Protein AF-A0A409YX31-F1 (afdb_monomer_lite)

Secondary structure (DSSP, 8-state):
-PPPPTT-TTHHHHHHHHHHHHHHTT-HHHHTT-S-PPPPPEEETTEEE-TT-TT--SPPPHHHHHHHHHHHHHHHHHHHHHHHHHHHHS-HHHHHHHTTSSSHHHHHHHHHHHHHHHHHHHHHHHHHHHH----SS-HHHHHHHHHHHHHHHHHTT-PPPHHHHHHHHHHHTTTSHHHHHHHHHHH-GGGSSS-----HHHHHHHTT-

pLDDT: mean 83.58, std 14.51, range [35.12, 96.0]

Structure (mmCIF, N/CA/C/O backbone):
data_AF-A0A409YX31-F1
#
_entry.id   AF-A0A409YX31-F1
#
loop_
_atom_site.group_PDB
_atom_site.id
_atom_site.type_symbol
_atom_site.label_atom_id
_atom_site.label_alt_id
_atom_site.label_comp_id
_atom_site.label_asym_id
_atom_site.label_entity_id
_atom_site.label_seq_id
_atom_site.pdbx_PDB_ins_code
_atom_site.Cartn_x
_atom_site.Cartn_y
_atom_site.Cartn_z
_atom_site.occupancy
_atom_site.B_iso_or_equiv
_atom_site.auth_seq_id
_atom_site.auth_comp_id
_atom_site.auth_asym_id
_atom_site.auth_atom_id
_atom_site.pdbx_PDB_model_num
ATOM 1 N N . MET A 1 1 ? -3.952 -15.687 -1.628 1.00 68.88 1 MET A N 1
ATOM 2 C CA . MET A 1 1 ? -3.276 -14.371 -1.669 1.00 68.88 1 MET A CA 1
ATOM 3 C C . MET A 1 1 ? -4.264 -13.354 -1.128 1.00 68.88 1 MET A C 1
ATOM 5 O O . MET A 1 1 ? -5.419 -13.449 -1.518 1.00 68.88 1 MET A O 1
ATOM 9 N N . ILE A 1 2 ? -3.872 -12.483 -0.193 1.00 83.12 2 ILE A N 1
ATOM 10 C CA . ILE A 1 2 ? -4.809 -11.514 0.398 1.00 83.12 2 ILE A CA 1
ATOM 11 C C . ILE A 1 2 ? -5.107 -10.406 -0.616 1.00 83.12 2 ILE A C 1
ATOM 13 O O . ILE A 1 2 ? -4.195 -9.877 -1.250 1.00 83.12 2 ILE A O 1
ATOM 17 N N . THR A 1 3 ? -6.386 -10.080 -0.766 1.00 92.31 3 THR A N 1
ATOM 18 C CA . THR A 1 3 ? -6.887 -8.954 -1.558 1.00 92.31 3 THR A CA 1
ATOM 19 C C . THR A 1 3 ? -7.102 -7.744 -0.658 1.00 92.31 3 THR A C 1
ATOM 21 O O . THR A 1 3 ? -7.407 -7.897 0.525 1.00 92.31 3 THR A O 1
ATOM 24 N N . LEU A 1 4 ? -6.941 -6.538 -1.197 1.00 91.25 4 LEU A N 1
ATOM 25 C CA . LEU A 1 4 ? -7.261 -5.311 -0.470 1.00 91.25 4 LEU A CA 1
ATOM 26 C C . LEU A 1 4 ? -8.787 -5.172 -0.345 1.00 91.25 4 LEU A C 1
ATOM 28 O O . LEU A 1 4 ? -9.498 -5.351 -1.331 1.00 91.25 4 LEU A O 1
ATOM 32 N N . ASN A 1 5 ? -9.281 -4.848 0.847 1.00 85.81 5 ASN A N 1
ATOM 33 C CA . ASN A 1 5 ? -10.691 -4.515 1.048 1.00 85.81 5 ASN A CA 1
ATOM 34 C C . ASN A 1 5 ? -11.002 -3.145 0.419 1.00 85.81 5 ASN A C 1
ATOM 36 O O . ASN A 1 5 ? -10.133 -2.274 0.386 1.00 85.81 5 ASN A O 1
ATOM 40 N N . GLU A 1 6 ? -12.228 -2.922 -0.061 1.00 84.31 6 GLU A N 1
ATOM 41 C CA . GLU A 1 6 ? -12.603 -1.657 -0.726 1.00 84.31 6 GLU A CA 1
ATOM 42 C C . GLU A 1 6 ? -12.417 -0.420 0.168 1.00 84.31 6 GLU A C 1
ATOM 44 O O . GLU A 1 6 ? -12.030 0.645 -0.309 1.00 84.31 6 GLU A O 1
ATOM 49 N N . ASP A 1 7 ? -12.615 -0.587 1.475 1.00 77.88 7 ASP A N 1
ATOM 50 C CA . ASP A 1 7 ? -12.439 0.426 2.521 1.00 77.88 7 ASP A CA 1
ATOM 51 C C . ASP A 1 7 ? -10.981 0.563 3.022 1.00 77.88 7 ASP A C 1
ATOM 53 O O . ASP A 1 7 ? -10.671 1.387 3.893 1.00 77.88 7 ASP A O 1
ATOM 57 N N . GLY A 1 8 ? -10.074 -0.280 2.519 1.00 80.81 8 GLY A N 1
ATOM 58 C CA . GLY A 1 8 ? -8.680 -0.360 2.943 1.00 80.81 8 GLY A CA 1
ATOM 59 C C . GLY A 1 8 ? -8.467 -0.777 4.402 1.00 80.81 8 GLY A C 1
ATOM 60 O O . GLY A 1 8 ? -7.397 -0.522 4.955 1.00 80.81 8 GLY A O 1
ATOM 61 N N . SER A 1 9 ? -9.448 -1.401 5.062 1.00 76.06 9 SER A N 1
ATOM 62 C CA . SER A 1 9 ? -9.354 -1.847 6.467 1.00 76.06 9 SER A CA 1
ATOM 63 C C . SER A 1 9 ? -8.194 -2.797 6.742 1.00 76.06 9 SER A C 1
ATOM 65 O O . SER A 1 9 ? -7.570 -2.716 7.801 1.00 76.06 9 SER A O 1
ATOM 67 N N . ASN A 1 10 ? -7.842 -3.637 5.773 1.00 81.75 10 ASN A N 1
ATOM 68 C CA . ASN A 1 10 ? -6.728 -4.573 5.869 1.00 81.75 10 ASN A CA 1
ATOM 69 C C . ASN A 1 10 ? -5.410 -4.039 5.274 1.00 81.75 10 ASN A C 1
ATOM 71 O O . ASN A 1 10 ? -4.479 -4.824 5.073 1.00 81.75 10 ASN A O 1
ATOM 75 N N . TRP A 1 11 ? -5.302 -2.727 5.014 1.00 87.88 11 TRP A N 1
ATOM 76 C CA . TRP A 1 11 ? -4.141 -2.116 4.356 1.00 87.88 11 TRP A CA 1
ATOM 77 C C . TRP A 1 11 ? -2.774 -2.528 4.933 1.00 87.88 11 TRP A C 1
ATOM 79 O O . TRP A 1 11 ? -1.926 -2.916 4.136 1.00 87.88 11 TRP A O 1
ATOM 89 N N . PRO A 1 12 ? -2.511 -2.536 6.257 1.00 83.00 12 PRO A N 1
ATOM 90 C CA . PRO A 1 12 ? -1.184 -2.887 6.785 1.00 83.00 12 PRO A CA 1
ATOM 91 C C . PRO A 1 12 ? -0.773 -4.318 6.465 1.00 83.00 12 PRO A C 1
ATOM 93 O O . PRO A 1 12 ? 0.351 -4.575 6.034 1.00 83.00 12 PRO A O 1
ATOM 96 N N . VAL A 1 13 ? -1.708 -5.252 6.657 1.00 83.06 13 VAL A N 1
ATOM 97 C CA . VAL A 1 13 ? -1.480 -6.678 6.417 1.00 83.06 13 VAL A CA 1
ATOM 98 C C . VAL A 1 13 ? -1.287 -6.912 4.924 1.00 83.06 13 VAL A C 1
ATOM 100 O O . VAL A 1 13 ? -0.321 -7.560 4.516 1.00 83.06 13 VAL A O 1
ATOM 103 N N . TYR A 1 14 ? -2.159 -6.320 4.106 1.00 90.12 14 TYR A N 1
ATOM 104 C CA . TYR A 1 14 ? -2.044 -6.353 2.655 1.00 90.12 14 TYR A CA 1
ATOM 105 C C . TYR A 1 14 ? -0.701 -5.780 2.183 1.00 90.12 14 TYR A C 1
ATOM 107 O O . TYR A 1 14 ? 0.011 -6.426 1.416 1.00 90.12 14 TYR A O 1
ATOM 115 N N . ARG A 1 15 ? -0.308 -4.601 2.678 1.00 89.94 15 ARG A N 1
ATOM 116 C CA . ARG A 1 15 ? 0.912 -3.887 2.284 1.00 89.94 15 ARG A CA 1
ATOM 117 C C . ARG A 1 15 ? 2.173 -4.677 2.613 1.00 89.94 15 ARG A C 1
ATOM 119 O O . ARG A 1 15 ? 3.057 -4.770 1.759 1.00 89.94 15 ARG A O 1
ATOM 126 N N . ALA A 1 16 ? 2.240 -5.268 3.806 1.00 87.00 16 ALA A N 1
ATOM 127 C CA . ALA A 1 16 ? 3.359 -6.104 4.232 1.00 87.00 16 ALA A CA 1
ATOM 128 C C . ALA A 1 16 ? 3.481 -7.377 3.376 1.00 87.00 16 ALA A C 1
ATOM 130 O O . ALA A 1 16 ? 4.571 -7.715 2.908 1.00 87.00 16 ALA A O 1
ATOM 131 N N . GLN A 1 17 ? 2.361 -8.056 3.103 1.00 89.94 17 GLN A N 1
ATOM 132 C CA . GLN A 1 17 ? 2.363 -9.247 2.250 1.00 89.94 17 GLN A CA 1
ATOM 133 C C . GLN A 1 17 ? 2.710 -8.923 0.797 1.00 89.94 17 GLN A C 1
ATOM 135 O O . GLN A 1 17 ? 3.518 -9.622 0.186 1.00 89.94 17 GLN A O 1
ATOM 140 N N . LEU A 1 18 ? 2.132 -7.855 0.248 1.00 92.06 18 LEU A N 1
ATOM 141 C CA . LEU A 1 18 ? 2.425 -7.381 -1.097 1.00 92.06 18 LEU A CA 1
ATOM 142 C C . LEU A 1 18 ? 3.913 -7.058 -1.249 1.00 92.06 18 LEU A C 1
ATOM 144 O O . LEU A 1 18 ? 4.526 -7.469 -2.233 1.00 92.06 18 LEU A O 1
ATOM 148 N N . GLN A 1 19 ? 4.500 -6.367 -0.266 1.00 91.12 19 GLN A N 1
ATOM 149 C CA . GLN A 1 19 ? 5.932 -6.101 -0.248 1.00 91.12 19 GLN A CA 1
ATOM 150 C C . GLN A 1 19 ? 6.711 -7.415 -0.297 1.00 91.12 19 GLN A C 1
ATOM 152 O O . GLN A 1 19 ? 7.402 -7.640 -1.285 1.00 91.12 19 GLN A O 1
ATOM 157 N N . SER A 1 20 ? 6.522 -8.316 0.671 1.00 90.88 20 SER A N 1
ATOM 158 C CA . SER A 1 20 ? 7.217 -9.612 0.718 1.00 90.88 20 SER A CA 1
ATOM 159 C C . SER A 1 20 ? 7.140 -10.380 -0.613 1.00 90.88 20 SER A C 1
ATOM 161 O O . SER A 1 20 ? 8.146 -10.869 -1.127 1.00 90.88 20 SER A O 1
ATOM 163 N N . GLN A 1 21 ? 5.964 -10.408 -1.244 1.00 92.31 21 GLN A N 1
ATOM 164 C CA . GLN A 1 21 ? 5.754 -11.054 -2.540 1.00 92.31 21 GLN A CA 1
ATOM 165 C C . GLN A 1 21 ? 6.559 -10.406 -3.677 1.00 92.31 21 GLN A C 1
ATOM 167 O O . GLN A 1 21 ? 7.085 -11.105 -4.550 1.00 92.31 21 GLN A O 1
ATOM 172 N N . LEU A 1 22 ? 6.655 -9.080 -3.700 1.00 92.31 22 LEU A N 1
ATOM 173 C CA . LEU A 1 22 ? 7.445 -8.352 -4.692 1.00 92.31 22 LEU A CA 1
ATOM 174 C C . LEU A 1 22 ? 8.954 -8.513 -4.425 1.00 92.31 22 LEU A C 1
ATOM 176 O O . LEU A 1 22 ? 9.725 -8.649 -5.378 1.00 92.31 22 LEU A O 1
ATOM 180 N N . GLU A 1 23 ? 9.374 -8.588 -3.159 1.00 91.62 23 GLU A N 1
ATOM 181 C CA . GLU A 1 23 ? 10.774 -8.822 -2.775 1.00 91.62 23 GLU A CA 1
ATOM 182 C C . GLU A 1 23 ? 11.261 -10.215 -3.205 1.00 91.62 23 GLU A C 1
ATOM 184 O O . GLU A 1 23 ? 12.307 -10.322 -3.847 1.00 91.62 23 GLU A O 1
ATOM 189 N N . VAL A 1 24 ? 10.467 -11.269 -2.970 1.00 92.56 24 VAL A N 1
ATOM 190 C CA . VAL A 1 24 ? 10.770 -12.649 -3.415 1.00 92.56 24 VAL A CA 1
ATOM 191 C C . VAL A 1 24 ? 10.888 -12.750 -4.941 1.00 92.56 24 VAL A C 1
ATOM 193 O O . VAL A 1 24 ? 11.635 -13.573 -5.464 1.00 92.56 24 VAL A O 1
ATOM 196 N N . ARG A 1 25 ? 10.204 -11.871 -5.684 1.00 92.56 25 ARG A N 1
ATOM 197 C CA . ARG A 1 25 ? 10.311 -11.767 -7.151 1.00 92.56 25 ARG A CA 1
ATOM 198 C C . ARG A 1 25 ? 11.510 -10.932 -7.623 1.00 92.56 25 ARG A C 1
ATOM 200 O O . ARG A 1 25 ? 11.643 -10.691 -8.822 1.00 92.56 25 ARG A O 1
ATOM 207 N N . GLY A 1 26 ? 12.367 -10.471 -6.709 1.00 92.06 26 GLY A N 1
ATOM 208 C CA . GLY A 1 26 ? 13.549 -9.664 -7.013 1.00 92.06 26 GLY A CA 1
ATOM 209 C C . GLY A 1 26 ? 13.238 -8.211 -7.385 1.00 92.06 26 GLY A C 1
ATOM 210 O O . GLY A 1 26 ? 14.073 -7.538 -7.989 1.00 92.06 26 GLY A O 1
ATOM 211 N N . LEU A 1 27 ? 12.051 -7.695 -7.041 1.00 93.88 27 LEU A N 1
ATOM 212 C CA . LEU A 1 27 ? 11.585 -6.369 -7.471 1.00 93.88 27 LEU A CA 1
ATOM 213 C C . LEU A 1 27 ? 11.974 -5.229 -6.512 1.00 93.88 27 LEU A C 1
ATOM 215 O O . LEU A 1 27 ? 11.517 -4.102 -6.683 1.00 93.88 27 LEU A O 1
ATOM 219 N N . ASN A 1 28 ? 12.871 -5.475 -5.552 1.00 89.25 28 ASN A N 1
ATOM 220 C CA . ASN A 1 28 ? 13.303 -4.514 -4.521 1.00 89.25 28 ASN A CA 1
ATOM 221 C C . ASN A 1 28 ? 13.663 -3.121 -5.055 1.00 89.25 28 ASN A C 1
ATOM 223 O O . ASN A 1 28 ? 13.285 -2.108 -4.469 1.00 89.25 28 ASN A O 1
ATOM 227 N N . ARG A 1 29 ? 14.383 -3.049 -6.180 1.00 89.38 29 ARG A N 1
ATOM 228 C CA . ARG A 1 29 ? 14.779 -1.763 -6.779 1.00 89.38 29 ARG A CA 1
ATOM 229 C C . ARG A 1 29 ? 13.594 -1.010 -7.388 1.00 89.38 29 ARG A C 1
ATOM 231 O O . ARG A 1 29 ? 13.551 0.211 -7.310 1.00 89.38 29 ARG A O 1
ATOM 238 N N . HIS A 1 30 ? 12.618 -1.728 -7.935 1.00 91.94 30 HIS A N 1
ATOM 239 C CA . HIS A 1 30 ? 11.382 -1.140 -8.454 1.00 91.94 30 HIS A CA 1
ATOM 240 C C . HIS A 1 30 ? 10.480 -0.660 -7.307 1.00 91.94 30 HIS A C 1
ATOM 242 O O . HIS A 1 30 ? 9.949 0.442 -7.369 1.00 91.94 30 HIS A O 1
ATOM 248 N N . LEU A 1 31 ? 10.401 -1.419 -6.205 1.00 88.06 31 LEU A N 1
ATOM 249 C CA . LEU A 1 31 ? 9.660 -1.036 -4.990 1.00 88.06 31 LEU A CA 1
ATOM 250 C C . LEU A 1 31 ? 10.159 0.258 -4.347 1.00 88.06 31 LEU A C 1
ATOM 252 O O . LEU A 1 31 ? 9.371 1.033 -3.803 1.00 88.06 31 LEU A O 1
ATOM 256 N N . ARG A 1 32 ? 11.479 0.454 -4.360 1.00 86.06 32 ARG A N 1
ATOM 257 C CA . ARG A 1 32 ? 12.150 1.611 -3.756 1.00 86.06 32 ARG A CA 1
ATOM 258 C C . ARG A 1 32 ? 12.319 2.780 -4.727 1.00 86.06 32 ARG A C 1
ATOM 260 O O . ARG A 1 32 ? 12.856 3.801 -4.325 1.00 86.06 32 ARG A O 1
ATOM 267 N N . GLY A 1 33 ? 11.929 2.623 -5.995 1.00 84.62 33 GLY A N 1
ATOM 268 C CA . GLY A 1 33 ? 12.194 3.623 -7.036 1.00 84.62 33 GLY A CA 1
ATOM 269 C C . GLY A 1 33 ? 13.684 3.810 -7.354 1.00 84.62 33 GLY A C 1
ATOM 270 O O . GLY A 1 33 ? 14.056 4.763 -8.025 1.00 84.62 33 GLY A O 1
ATOM 271 N N . THR A 1 34 ? 14.554 2.906 -6.896 1.00 86.06 34 THR A N 1
ATOM 272 C CA . THR A 1 34 ? 16.009 2.956 -7.131 1.00 86.06 34 THR A CA 1
ATOM 273 C C . THR A 1 34 ? 16.434 2.187 -8.383 1.00 86.06 34 THR A C 1
ATOM 275 O O . THR A 1 34 ? 17.622 2.079 -8.695 1.00 86.06 34 THR A O 1
ATOM 278 N N . GLY A 1 35 ? 15.476 1.609 -9.111 1.00 81.38 35 GLY A N 1
ATOM 279 C CA . GLY A 1 35 ? 15.712 0.988 -10.406 1.00 81.38 35 GLY A CA 1
ATOM 280 C C . GLY A 1 35 ? 16.106 2.039 -11.439 1.00 81.38 35 GLY A C 1
ATOM 281 O O . GLY A 1 35 ? 15.301 2.894 -11.789 1.00 81.38 35 GLY A O 1
ATOM 282 N N . ILE A 1 36 ? 17.332 1.948 -11.957 1.00 83.88 36 ILE A N 1
ATOM 283 C CA . ILE A 1 36 ? 17.800 2.817 -13.041 1.00 83.88 36 ILE A CA 1
ATOM 284 C C . ILE A 1 36 ? 16.976 2.512 -14.292 1.00 83.88 36 ILE A C 1
ATOM 286 O O . ILE A 1 36 ? 17.117 1.425 -14.863 1.00 83.88 36 ILE A O 1
ATOM 290 N N . VAL A 1 37 ? 16.149 3.472 -14.711 1.00 87.56 37 VAL A N 1
ATOM 291 C CA . VAL A 1 37 ? 15.405 3.416 -15.973 1.00 87.56 37 VAL A CA 1
ATOM 292 C C . VAL A 1 37 ? 16.421 3.387 -17.118 1.00 87.56 37 VAL A C 1
ATOM 294 O O . VAL A 1 37 ? 17.204 4.330 -17.254 1.00 87.56 37 VAL A O 1
ATOM 297 N N . PRO A 1 38 ? 16.475 2.312 -17.923 1.00 88.75 38 PRO A N 1
ATOM 298 C CA . PRO A 1 38 ? 17.393 2.248 -19.050 1.00 88.75 38 PRO A CA 1
ATOM 299 C C . PRO A 1 38 ? 17.043 3.316 -20.086 1.00 88.75 38 PRO A C 1
ATOM 301 O O . PRO A 1 38 ? 15.874 3.497 -20.421 1.00 88.75 38 PRO A O 1
ATOM 304 N N . THR A 1 39 ? 18.056 4.007 -20.601 1.00 89.00 39 THR A N 1
ATOM 305 C CA . THR A 1 39 ? 17.885 4.977 -21.683 1.00 89.00 39 THR A CA 1
ATOM 306 C C . THR A 1 39 ? 17.408 4.267 -22.946 1.00 89.00 39 THR A C 1
ATOM 308 O O . THR A 1 39 ? 18.011 3.282 -23.375 1.00 89.00 39 THR A O 1
ATOM 311 N N . GLU A 1 40 ? 16.339 4.772 -23.556 1.00 91.31 40 GLU A N 1
ATOM 312 C CA . GLU A 1 40 ? 15.859 4.257 -24.838 1.00 91.31 40 GLU A CA 1
ATOM 313 C C . GLU A 1 40 ? 16.732 4.802 -25.967 1.00 91.31 40 GLU A C 1
ATOM 315 O O . GLU A 1 40 ? 16.894 6.010 -26.113 1.00 91.31 40 GLU A O 1
ATOM 320 N N . ILE A 1 41 ? 17.323 3.903 -26.747 1.00 94.62 41 ILE A N 1
ATOM 321 C CA . ILE A 1 41 ? 18.115 4.249 -27.929 1.00 94.62 41 ILE A CA 1
ATOM 322 C C . ILE A 1 41 ? 17.193 4.639 -29.091 1.00 94.62 41 ILE A C 1
ATOM 324 O O . ILE A 1 41 ? 16.087 4.116 -29.223 1.00 94.62 41 ILE A O 1
ATOM 328 N N . ILE A 1 42 ? 17.650 5.547 -29.951 1.00 94.06 42 ILE A N 1
ATOM 329 C CA . ILE A 1 42 ? 16.854 6.098 -31.057 1.00 94.06 42 ILE A CA 1
ATOM 330 C C . ILE A 1 42 ? 17.317 5.487 -32.374 1.00 94.06 42 ILE A C 1
ATOM 332 O O . ILE A 1 42 ? 18.516 5.336 -32.604 1.00 94.06 42 ILE A O 1
ATOM 336 N N . ARG A 1 43 ? 16.370 5.161 -33.259 1.00 93.94 43 ARG A N 1
ATOM 337 C CA . ARG A 1 43 ? 16.655 4.663 -34.607 1.00 93.94 43 ARG A CA 1
ATOM 338 C C . ARG A 1 43 ? 16.606 5.805 -35.624 1.00 93.94 43 ARG A C 1
ATOM 340 O O . ARG A 1 43 ? 15.590 6.483 -35.734 1.00 93.94 43 ARG A O 1
ATOM 347 N N . HIS A 1 44 ? 17.672 5.978 -36.400 1.00 94.19 44 HIS A N 1
ATOM 348 C CA . HIS A 1 44 ? 17.767 6.965 -37.478 1.00 94.19 44 HIS A CA 1
ATOM 349 C C . HIS A 1 44 ? 18.557 6.383 -38.658 1.00 94.19 44 HIS A C 1
ATOM 351 O O . HIS A 1 44 ? 19.568 5.717 -38.456 1.00 94.19 44 HIS A O 1
ATOM 357 N N . GLY A 1 45 ? 18.084 6.559 -39.897 1.00 90.62 45 GLY A N 1
ATOM 358 C CA . GLY A 1 45 ? 18.785 6.045 -41.088 1.00 90.62 45 GLY A CA 1
ATOM 359 C C . GLY A 1 45 ? 19.116 4.541 -41.041 1.00 90.62 45 GLY A C 1
ATOM 360 O O . GLY A 1 45 ? 20.145 4.113 -41.553 1.00 90.62 45 GLY A O 1
ATOM 361 N N . GLY A 1 46 ? 18.293 3.736 -40.357 1.00 92.56 46 GLY A N 1
ATOM 362 C CA . GLY A 1 46 ? 18.517 2.295 -40.177 1.00 92.56 46 GLY A CA 1
ATOM 363 C C . GLY A 1 46 ? 19.534 1.903 -39.095 1.00 92.56 46 GLY A C 1
ATOM 364 O O . GLY A 1 46 ? 19.674 0.712 -38.830 1.00 92.56 46 GLY A O 1
ATOM 365 N N . ARG A 1 47 ? 20.191 2.863 -38.434 1.00 94.50 47 ARG A N 1
ATOM 366 C CA . ARG A 1 47 ? 21.143 2.644 -37.331 1.00 94.50 47 ARG A CA 1
ATOM 367 C C . ARG A 1 47 ? 20.582 3.164 -36.007 1.00 94.50 47 ARG A C 1
ATOM 369 O O . ARG A 1 47 ? 19.588 3.887 -35.991 1.00 94.50 47 ARG A O 1
ATOM 376 N N . TYR A 1 48 ? 21.206 2.770 -34.901 1.00 95.69 48 TYR A N 1
ATOM 377 C CA . TYR A 1 48 ? 20.789 3.149 -33.550 1.00 95.69 48 TYR A CA 1
ATOM 378 C C . TYR A 1 48 ? 21.782 4.115 -32.914 1.00 95.69 48 TYR A C 1
ATOM 380 O O . TYR A 1 48 ? 22.978 4.004 -33.159 1.00 95.69 48 TYR A O 1
ATOM 388 N N . TYR A 1 49 ? 21.289 5.026 -32.079 1.00 96.00 49 TYR A N 1
ATOM 389 C CA . TYR A 1 49 ? 22.061 6.110 -31.473 1.00 96.00 49 TYR A CA 1
ATOM 390 C C . TYR A 1 49 ? 21.625 6.348 -30.028 1.00 96.00 49 TYR A C 1
ATOM 392 O O . TYR A 1 49 ? 20.494 6.035 -29.642 1.00 96.00 49 TYR A O 1
ATOM 400 N N . TYR A 1 50 ? 22.509 6.945 -29.231 1.00 92.94 50 TYR A N 1
ATOM 401 C CA . TYR A 1 50 ? 22.099 7.527 -27.957 1.00 92.94 50 TYR A CA 1
ATOM 402 C C . TYR A 1 50 ? 21.228 8.770 -28.194 1.00 92.94 50 TYR A C 1
ATOM 404 O O . TYR A 1 50 ? 21.532 9.541 -29.102 1.00 92.94 50 TYR A O 1
ATOM 412 N N . PRO A 1 51 ? 20.217 9.041 -27.347 1.00 92.12 51 PRO A N 1
ATOM 413 C CA . PRO A 1 51 ? 19.419 10.268 -27.441 1.00 92.12 51 PRO A CA 1
ATOM 414 C C . PRO A 1 51 ? 20.228 11.565 -27.369 1.00 92.12 51 PRO A C 1
ATOM 416 O O . PRO A 1 51 ? 19.805 12.589 -27.894 1.00 92.12 51 PRO A O 1
ATOM 419 N N . SER A 1 52 ? 21.389 11.528 -26.714 1.00 92.75 52 SER A N 1
ATOM 420 C CA . SER A 1 52 ? 22.304 12.664 -26.609 1.00 92.75 52 SER A CA 1
ATOM 421 C C . SER A 1 52 ? 23.055 12.972 -27.910 1.00 92.75 52 SER A C 1
ATOM 423 O O . SER A 1 52 ? 23.606 14.061 -28.039 1.00 92.75 52 SER A O 1
ATOM 425 N N . ASP A 1 53 ? 23.099 12.045 -28.873 1.00 91.69 53 ASP A N 1
ATOM 426 C CA . ASP A 1 53 ? 23.727 12.257 -30.181 1.00 91.69 53 ASP A CA 1
ATOM 427 C C . ASP A 1 53 ? 22.720 12.853 -31.174 1.00 91.69 53 ASP A C 1
ATOM 429 O O . ASP A 1 53 ? 22.209 12.185 -32.071 1.00 91.69 53 ASP A O 1
ATOM 433 N N . ILE A 1 54 ? 22.437 14.146 -30.996 1.00 90.94 54 ILE A N 1
ATOM 434 C CA . ILE A 1 54 ? 21.460 14.906 -31.795 1.00 90.94 54 ILE A CA 1
ATOM 435 C C . ILE A 1 54 ? 21.814 14.888 -33.295 1.00 90.94 54 ILE A C 1
ATOM 437 O O . ILE A 1 54 ? 20.933 14.954 -34.148 1.00 90.94 54 ILE A O 1
ATOM 441 N N . GLY A 1 55 ? 23.106 14.800 -33.625 1.00 92.56 55 GLY A N 1
ATOM 442 C CA . GLY A 1 55 ? 23.595 14.794 -35.003 1.00 92.56 55 GLY A CA 1
ATOM 443 C C . GLY A 1 55 ? 23.684 13.409 -35.641 1.00 92.56 55 GLY A C 1
ATOM 444 O O . GLY A 1 55 ? 24.139 13.329 -36.781 1.00 92.56 55 GLY A O 1
ATOM 445 N N . PHE A 1 56 ? 23.320 12.342 -34.919 1.00 91.81 56 PHE A N 1
ATOM 446 C CA . PHE A 1 56 ? 23.411 10.950 -35.372 1.00 91.81 56 PHE A CA 1
ATOM 447 C C . PHE A 1 56 ? 24.794 10.593 -35.951 1.00 91.81 56 PHE A C 1
ATOM 449 O O . PHE A 1 56 ? 24.913 9.909 -36.974 1.00 91.81 56 PHE A O 1
ATOM 456 N N . ARG A 1 57 ? 25.862 11.088 -35.313 1.00 93.38 57 ARG A N 1
ATOM 457 C CA . ARG A 1 57 ? 27.246 10.970 -35.803 1.00 93.38 57 ARG A CA 1
ATOM 458 C C . ARG A 1 57 ? 27.908 9.660 -35.385 1.00 93.38 57 ARG A C 1
ATOM 460 O O . ARG A 1 57 ? 28.784 9.172 -36.093 1.00 93.38 57 ARG A O 1
ATOM 467 N N . GLN A 1 58 ? 27.506 9.094 -34.251 1.00 93.44 58 GLN A N 1
ATOM 468 C CA . GLN A 1 58 ? 28.132 7.930 -33.629 1.00 93.44 58 GLN A CA 1
ATOM 469 C C . GLN A 1 58 ? 27.122 6.783 -33.499 1.00 93.44 58 GLN A C 1
ATOM 471 O O . GLN A 1 58 ? 26.480 6.626 -32.457 1.00 93.44 58 GLN A O 1
ATOM 476 N N . PRO A 1 59 ? 26.956 5.964 -34.554 1.00 95.25 59 PRO A N 1
ATOM 477 C CA . PRO A 1 59 ? 26.048 4.830 -34.495 1.00 95.25 59 PRO A CA 1
ATOM 478 C C . PRO A 1 59 ? 26.541 3.789 -33.487 1.00 95.25 59 PRO A C 1
ATOM 480 O O . PRO A 1 59 ? 27.728 3.469 -33.418 1.00 95.25 59 PRO A O 1
ATOM 483 N N . LEU A 1 60 ? 25.599 3.223 -32.744 1.00 94.81 60 LEU A N 1
ATOM 484 C CA . LEU A 1 60 ? 25.830 2.130 -31.814 1.00 94.81 60 LEU A CA 1
ATOM 485 C C . LEU A 1 60 ? 26.197 0.851 -32.559 1.00 94.81 60 LEU A C 1
ATOM 487 O O . LEU A 1 60 ? 25.599 0.496 -33.579 1.00 94.81 60 LEU A O 1
ATOM 491 N N . MET A 1 61 ? 27.145 0.113 -31.990 1.00 95.62 61 MET A N 1
ATOM 492 C CA . MET A 1 61 ? 27.481 -1.227 -32.454 1.00 95.62 61 MET A CA 1
ATOM 493 C C . MET A 1 61 ? 26.364 -2.219 -32.088 1.00 95.62 61 MET A C 1
ATOM 495 O O . MET A 1 61 ? 25.719 -2.046 -31.049 1.00 95.62 61 MET A O 1
ATOM 499 N N . PRO A 1 62 ? 26.173 -3.316 -32.847 1.00 93.81 62 PRO A N 1
ATOM 500 C CA . PRO A 1 62 ? 25.124 -4.304 -32.568 1.00 93.81 62 PRO A CA 1
ATOM 501 C C . PRO A 1 62 ? 25.120 -4.840 -31.126 1.00 93.81 62 PRO A C 1
ATOM 503 O O . PRO A 1 62 ? 24.063 -4.988 -30.519 1.00 93.81 62 PRO A O 1
ATOM 506 N N . GLY A 1 63 ? 26.298 -5.063 -30.529 1.00 92.88 63 GLY A N 1
ATOM 507 C CA . GLY A 1 63 ? 26.406 -5.488 -29.128 1.00 92.88 63 GLY A CA 1
ATOM 508 C C . GLY A 1 63 ? 25.885 -4.449 -28.126 1.00 92.88 63 GLY A C 1
ATOM 509 O O . GLY A 1 63 ? 25.260 -4.813 -27.131 1.00 92.88 63 GLY A O 1
ATOM 510 N N . GLN A 1 64 ? 26.079 -3.156 -28.406 1.00 92.75 64 GLN A N 1
ATOM 511 C CA . GLN A 1 64 ? 25.568 -2.063 -27.573 1.00 92.75 64 GLN A CA 1
ATOM 512 C C . GLN A 1 64 ? 24.049 -1.926 -27.713 1.00 92.75 64 GLN A C 1
ATOM 514 O O . GLN A 1 64 ? 23.362 -1.739 -26.711 1.00 92.75 64 GLN A O 1
ATOM 519 N N . VAL A 1 65 ? 23.524 -2.075 -28.934 1.00 93.00 65 VAL A N 1
ATOM 520 C CA . VAL A 1 65 ? 22.077 -2.107 -29.200 1.00 93.00 65 VAL A CA 1
ATOM 521 C C . VAL A 1 65 ? 21.421 -3.228 -28.396 1.00 93.00 65 VAL A C 1
ATOM 523 O O . VAL A 1 65 ? 20.554 -2.957 -27.567 1.00 93.00 65 VAL A O 1
ATOM 526 N N . ASN A 1 66 ? 21.924 -4.459 -28.537 1.00 93.88 66 ASN A N 1
ATOM 527 C CA . ASN A 1 66 ? 21.416 -5.620 -27.804 1.00 93.88 66 ASN A CA 1
ATOM 528 C C . ASN A 1 66 ? 21.476 -5.422 -26.283 1.00 93.88 66 ASN A C 1
ATOM 530 O O . ASN A 1 66 ? 20.549 -5.802 -25.570 1.00 93.88 66 ASN A O 1
ATOM 534 N N . TYR A 1 67 ? 22.554 -4.828 -25.765 1.00 92.81 67 TYR A N 1
ATOM 535 C CA . TYR A 1 67 ? 22.684 -4.536 -24.339 1.00 92.81 67 TYR A CA 1
ATOM 536 C C . TYR A 1 67 ? 21.582 -3.587 -23.841 1.00 92.81 67 TYR A C 1
ATOM 538 O O . TYR A 1 67 ? 20.918 -3.886 -22.844 1.00 92.81 67 TYR A O 1
ATOM 546 N N . HIS A 1 68 ? 21.353 -2.468 -24.537 1.00 91.62 68 HIS A N 1
ATOM 547 C CA . HIS A 1 68 ? 20.338 -1.481 -24.148 1.00 91.62 68 HIS A CA 1
ATOM 548 C C . HIS A 1 68 ? 18.919 -2.027 -24.278 1.00 91.62 68 HIS A C 1
ATOM 550 O O . HIS A 1 68 ? 18.127 -1.897 -23.343 1.00 91.62 68 HIS A O 1
ATOM 556 N N . GLU A 1 69 ? 18.615 -2.712 -25.381 1.00 92.56 69 GLU A N 1
ATOM 557 C CA . GLU A 1 69 ? 17.305 -3.331 -25.596 1.00 92.56 69 GLU A CA 1
ATOM 558 C C . GLU A 1 69 ? 17.004 -4.397 -24.536 1.00 92.56 69 GLU A C 1
ATOM 560 O O . GLU A 1 69 ? 15.924 -4.390 -23.940 1.00 92.56 69 GLU A O 1
ATOM 565 N N . ASN A 1 70 ? 17.969 -5.266 -24.211 1.00 93.75 70 ASN A N 1
ATOM 566 C CA . ASN A 1 70 ? 17.795 -6.283 -23.171 1.00 93.75 70 ASN A CA 1
ATOM 567 C C . ASN A 1 70 ? 17.605 -5.673 -21.781 1.00 93.75 70 ASN A C 1
ATOM 569 O O . ASN A 1 70 ? 16.780 -6.160 -20.999 1.00 93.75 70 ASN A O 1
ATOM 573 N N . ARG A 1 71 ? 18.324 -4.590 -21.460 1.00 93.88 71 ARG A N 1
ATOM 574 C CA . ARG A 1 71 ? 18.127 -3.877 -20.194 1.00 93.88 71 ARG A CA 1
ATOM 575 C C . ARG A 1 71 ? 16.747 -3.245 -20.112 1.00 93.88 71 ARG A C 1
ATOM 577 O O . ARG A 1 71 ? 16.069 -3.435 -19.102 1.00 93.88 71 ARG A O 1
ATOM 584 N N . LEU A 1 72 ? 16.313 -2.545 -21.160 1.00 93.12 72 LEU A N 1
ATOM 585 C CA . LEU A 1 72 ? 14.990 -1.923 -21.215 1.00 93.12 72 LEU A CA 1
ATOM 586 C C . LEU A 1 72 ? 13.877 -2.971 -21.123 1.00 93.12 72 LEU A C 1
ATOM 588 O O . LEU A 1 72 ? 12.948 -2.820 -20.329 1.00 93.12 72 LEU A O 1
ATOM 592 N N . LYS A 1 73 ? 14.005 -4.070 -21.873 1.00 93.75 73 LYS A N 1
ATOM 593 C CA . LYS A 1 73 ? 13.089 -5.214 -21.826 1.00 93.75 73 LYS A CA 1
ATOM 594 C C . LYS A 1 73 ? 12.992 -5.793 -20.419 1.00 93.75 73 LYS A C 1
ATOM 596 O O . LYS A 1 73 ? 11.888 -5.989 -19.920 1.00 93.75 73 LYS A O 1
ATOM 601 N N . THR A 1 74 ? 14.128 -6.027 -19.763 1.00 93.62 74 THR A N 1
ATOM 602 C CA . THR A 1 74 ? 14.170 -6.565 -18.395 1.00 93.62 74 THR A CA 1
ATOM 603 C C . THR A 1 74 ? 13.508 -5.614 -17.402 1.00 93.62 74 THR A C 1
ATOM 605 O O . THR A 1 74 ? 12.685 -6.043 -16.594 1.00 93.62 74 THR A O 1
ATOM 608 N N . TYR A 1 75 ? 13.814 -4.316 -17.492 1.00 94.19 75 TYR A N 1
ATOM 609 C CA . TYR A 1 75 ? 13.204 -3.294 -16.644 1.00 94.19 75 TYR A CA 1
ATOM 610 C C . TYR A 1 75 ? 11.677 -3.264 -16.812 1.00 94.19 75 TYR A C 1
ATOM 612 O O . TYR A 1 75 ? 10.947 -3.392 -15.831 1.00 94.19 75 TYR A O 1
ATOM 620 N N . ARG A 1 76 ? 11.184 -3.180 -18.056 1.00 93.62 76 ARG A N 1
ATOM 621 C CA . ARG A 1 76 ? 9.744 -3.160 -18.363 1.00 93.62 76 ARG A CA 1
ATOM 622 C C . ARG A 1 76 ? 9.039 -4.452 -17.944 1.00 93.62 76 ARG A C 1
ATOM 624 O O . ARG A 1 76 ? 7.928 -4.396 -17.428 1.00 93.62 76 ARG A O 1
ATOM 631 N N . ALA A 1 77 ? 9.680 -5.608 -18.120 1.00 94.25 77 ALA A N 1
ATOM 632 C CA . ALA A 1 77 ? 9.133 -6.888 -17.675 1.00 94.25 77 ALA A CA 1
ATOM 633 C C . ALA A 1 77 ? 8.978 -6.943 -16.148 1.00 94.25 77 ALA A C 1
ATOM 635 O O . ALA A 1 77 ? 7.983 -7.461 -15.647 1.00 94.25 77 ALA A O 1
ATOM 636 N N . ASN A 1 78 ? 9.933 -6.390 -15.401 1.00 94.56 78 ASN A N 1
ATOM 637 C CA . ASN A 1 78 ? 9.870 -6.329 -13.944 1.00 94.56 78 ASN A CA 1
ATOM 638 C C . ASN A 1 78 ? 8.809 -5.341 -13.438 1.00 94.56 78 ASN A C 1
ATOM 640 O O . ASN A 1 78 ? 8.057 -5.685 -12.527 1.00 94.56 78 ASN A O 1
ATOM 644 N N . GLU A 1 79 ? 8.682 -4.173 -14.074 1.00 94.94 79 GLU A N 1
ATOM 645 C CA . GLU A 1 79 ? 7.557 -3.254 -13.846 1.00 94.94 79 GLU A CA 1
ATOM 646 C C . GLU A 1 79 ? 6.217 -3.969 -14.067 1.00 94.94 79 GLU A C 1
ATOM 648 O O . GLU A 1 79 ? 5.366 -3.993 -13.179 1.00 94.94 79 GLU A O 1
ATOM 653 N N . ALA A 1 80 ? 6.050 -4.638 -15.212 1.00 93.88 80 ALA A N 1
ATOM 654 C CA . ALA A 1 80 ? 4.825 -5.362 -15.545 1.00 93.88 80 ALA A CA 1
ATOM 655 C C . ALA A 1 80 ? 4.505 -6.482 -14.542 1.00 93.88 80 ALA A C 1
ATOM 657 O O . ALA A 1 80 ? 3.356 -6.620 -14.133 1.00 93.88 80 ALA A O 1
ATOM 658 N N . LYS A 1 81 ? 5.507 -7.247 -14.083 1.00 94.69 81 LYS A N 1
ATOM 659 C CA . LYS A 1 81 ? 5.317 -8.280 -13.047 1.00 94.69 81 LYS A CA 1
ATOM 660 C C . LYS A 1 81 ? 4.710 -7.704 -11.770 1.00 94.69 81 LYS A C 1
ATOM 662 O O . LYS A 1 81 ? 3.794 -8.305 -11.216 1.00 94.69 81 LYS A O 1
ATOM 667 N N . GLY A 1 82 ? 5.207 -6.557 -11.306 1.00 93.81 82 GLY A N 1
ATOM 668 C CA . GLY A 1 82 ? 4.665 -5.909 -10.114 1.00 93.81 82 GLY A CA 1
ATOM 669 C C . GLY A 1 82 ? 3.261 -5.353 -10.337 1.00 93.81 82 GLY A C 1
ATOM 670 O O . GLY A 1 82 ? 2.375 -5.570 -9.515 1.00 93.81 82 GLY A O 1
ATOM 671 N N . LYS A 1 83 ? 3.030 -4.706 -11.483 1.00 93.88 83 LYS A N 1
ATOM 672 C CA . LYS A 1 83 ? 1.714 -4.156 -11.843 1.00 93.88 83 LYS A CA 1
ATOM 673 C C . LYS A 1 83 ? 0.642 -5.235 -12.008 1.00 93.88 83 LYS A C 1
ATOM 675 O O . LYS A 1 83 ? -0.495 -5.013 -11.609 1.00 93.88 83 LYS A O 1
ATOM 680 N N . ASN A 1 84 ? 1.008 -6.402 -12.535 1.00 94.50 84 ASN A N 1
ATOM 681 C CA . ASN A 1 84 ? 0.116 -7.559 -12.635 1.00 94.50 84 ASN A CA 1
ATOM 682 C C . ASN A 1 84 ? -0.249 -8.124 -11.261 1.00 94.50 84 ASN A C 1
ATOM 684 O O . ASN A 1 84 ? -1.347 -8.635 -11.068 1.00 94.50 84 ASN A O 1
ATOM 688 N N . LEU A 1 85 ? 0.669 -8.040 -10.296 1.00 93.88 85 LEU A N 1
ATOM 689 C CA . LEU A 1 85 ? 0.369 -8.438 -8.928 1.00 93.88 85 LEU A CA 1
ATOM 690 C C . LEU A 1 85 ? -0.681 -7.505 -8.318 1.00 93.88 85 LEU A C 1
ATOM 692 O O . LEU A 1 85 ? -1.654 -7.981 -7.750 1.00 93.88 85 LEU A O 1
ATOM 696 N N . LEU A 1 86 ? -0.512 -6.192 -8.508 1.00 94.81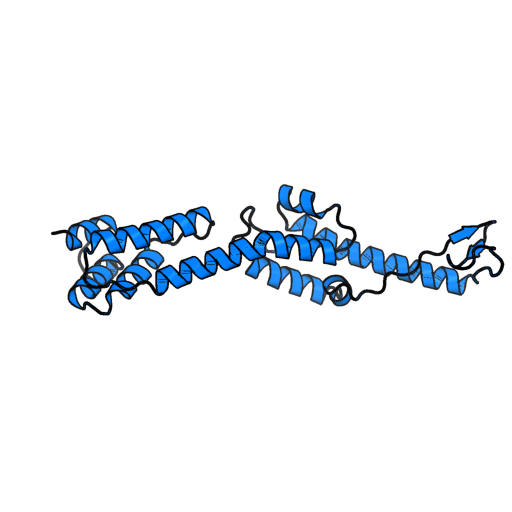 86 LEU A N 1
ATOM 697 C CA . LEU A 1 86 ? -1.475 -5.185 -8.064 1.00 94.81 86 LEU A CA 1
ATOM 698 C C . LEU A 1 86 ? -2.845 -5.360 -8.728 1.00 94.81 86 LEU A C 1
ATOM 700 O O . LEU A 1 86 ? -3.859 -5.312 -8.040 1.00 94.81 86 LEU A O 1
ATOM 704 N N . SER A 1 87 ? -2.898 -5.586 -10.042 1.00 94.19 87 SER A N 1
ATOM 705 C CA . SER A 1 87 ? -4.176 -5.764 -10.743 1.00 94.19 87 SER A CA 1
ATOM 706 C C . SER A 1 87 ? -4.941 -7.006 -10.284 1.00 94.19 87 SER A C 1
ATOM 708 O O . SER A 1 87 ? -6.166 -7.008 -10.328 1.00 94.19 87 SER A O 1
ATOM 710 N N . ALA A 1 88 ? -4.237 -8.047 -9.833 1.00 94.75 88 ALA A N 1
ATOM 711 C CA . ALA A 1 88 ? -4.846 -9.280 -9.347 1.00 94.75 88 ALA A CA 1
ATOM 712 C C . ALA A 1 88 ? -5.391 -9.178 -7.913 1.00 94.75 88 ALA A C 1
ATOM 714 O O . ALA A 1 88 ? -6.204 -10.012 -7.519 1.00 94.75 88 ALA A O 1
ATOM 715 N N . THR A 1 89 ? -4.928 -8.209 -7.116 1.00 95.44 89 THR A N 1
ATOM 716 C CA . THR A 1 89 ? -5.250 -8.147 -5.681 1.00 95.44 89 THR A CA 1
ATOM 717 C C . THR A 1 89 ? -5.940 -6.875 -5.221 1.00 95.44 89 THR A C 1
ATOM 719 O O . THR A 1 89 ? -6.350 -6.800 -4.061 1.00 95.44 89 THR A O 1
ATOM 722 N N . LEU A 1 90 ? -6.071 -5.882 -6.096 1.00 95.88 90 LEU A N 1
ATOM 723 C CA . LEU A 1 90 ? -6.791 -4.650 -5.809 1.00 95.88 90 LEU A CA 1
ATOM 724 C C . LEU A 1 90 ? -8.232 -4.711 -6.330 1.00 95.88 90 LEU A C 1
ATOM 726 O O . LEU A 1 90 ? -8.457 -5.186 -7.446 1.00 95.88 90 LEU A O 1
ATOM 730 N N . PRO A 1 91 ? -9.195 -4.137 -5.591 1.00 94.69 91 PRO A N 1
ATOM 731 C CA . PRO A 1 91 ? -10.514 -3.822 -6.119 1.00 94.69 91 PRO A CA 1
ATOM 732 C C . PRO A 1 91 ? -10.428 -2.971 -7.389 1.00 94.69 91 PRO A C 1
ATOM 734 O O . PRO A 1 91 ? -9.561 -2.099 -7.517 1.00 94.69 91 PRO A O 1
ATOM 737 N N . THR A 1 92 ? -11.357 -3.190 -8.321 1.00 93.38 92 THR A N 1
ATOM 738 C CA . THR A 1 92 ? -11.334 -2.574 -9.657 1.00 93.38 92 THR A CA 1
ATOM 739 C C . THR A 1 92 ? -11.246 -1.050 -9.607 1.00 93.38 92 THR A C 1
ATOM 741 O O . THR A 1 92 ? -10.438 -0.468 -10.329 1.00 93.38 92 THR A O 1
ATOM 744 N N . LEU A 1 93 ? -12.022 -0.402 -8.734 1.00 91.31 93 LEU A N 1
ATOM 745 C CA . LEU A 1 93 ? -12.037 1.060 -8.607 1.00 91.31 93 LEU A CA 1
ATOM 746 C C . LEU A 1 93 ? -10.693 1.613 -8.110 1.00 91.31 93 LEU A C 1
ATOM 748 O O . LEU A 1 93 ? -10.195 2.613 -8.630 1.00 91.31 93 LEU A O 1
ATOM 752 N N . ILE A 1 94 ? -10.065 0.928 -7.150 1.00 93.00 94 ILE A N 1
ATOM 753 C CA . ILE A 1 94 ? -8.742 1.297 -6.634 1.00 93.00 94 ILE A CA 1
ATOM 754 C C . ILE A 1 94 ? -7.693 1.114 -7.736 1.00 93.00 94 ILE A C 1
ATOM 756 O O . ILE A 1 94 ? -6.884 2.012 -7.983 1.00 93.00 94 ILE A O 1
ATOM 760 N N . TYR A 1 95 ? -7.738 -0.012 -8.455 1.00 95.00 95 TYR A N 1
ATOM 761 C CA . TYR A 1 95 ? -6.813 -0.274 -9.554 1.00 95.00 95 TYR A CA 1
ATOM 762 C C . TYR A 1 95 ? -6.932 0.769 -10.673 1.00 95.00 95 TYR A C 1
ATOM 764 O O . TYR A 1 95 ? -5.918 1.306 -11.117 1.00 95.00 95 TYR A O 1
ATOM 772 N N . GLN A 1 96 ? -8.151 1.124 -11.090 1.00 93.31 96 GLN A N 1
ATOM 773 C CA . GLN A 1 96 ? -8.389 2.140 -12.123 1.00 93.31 96 GLN A CA 1
ATOM 774 C C . GLN A 1 96 ? -7.773 3.500 -11.774 1.00 93.31 96 GLN A C 1
ATOM 776 O O . GLN A 1 96 ? -7.304 4.215 -12.664 1.00 93.31 96 GLN A O 1
ATOM 781 N N . ARG A 1 97 ? -7.729 3.849 -10.484 1.00 91.94 97 ARG A N 1
ATOM 782 C CA . ARG A 1 97 ? -7.158 5.114 -10.017 1.00 91.94 97 ARG A CA 1
ATOM 783 C C . ARG A 1 97 ? -5.633 5.146 -10.110 1.00 91.94 97 ARG A C 1
ATOM 785 O O . ARG A 1 97 ? -5.072 6.188 -10.439 1.00 91.94 97 ARG A O 1
ATOM 792 N N . ILE A 1 98 ? -4.967 4.013 -9.889 1.00 94.31 98 ILE A N 1
ATOM 793 C CA . ILE A 1 98 ? -3.497 3.936 -9.894 1.00 94.31 98 ILE A CA 1
ATOM 794 C C . ILE A 1 98 ? -2.913 3.422 -11.220 1.00 94.31 98 ILE A C 1
ATOM 796 O O . ILE A 1 98 ? -1.741 3.659 -11.507 1.00 94.31 98 ILE A O 1
ATOM 800 N N . MET A 1 99 ? -3.690 2.736 -12.069 1.00 93.06 99 MET A N 1
ATOM 801 C CA . MET A 1 99 ? -3.161 2.038 -13.255 1.00 93.06 99 MET A CA 1
ATOM 802 C C . MET A 1 99 ? -2.478 2.965 -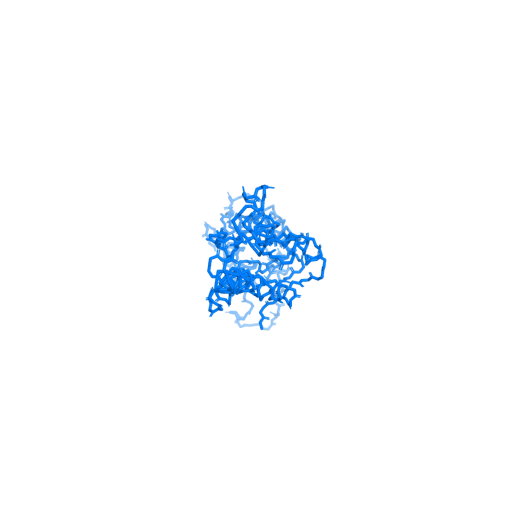14.270 1.00 93.06 99 MET A C 1
ATOM 804 O O . MET A 1 99 ? -1.614 2.525 -15.024 1.00 93.06 99 MET A O 1
ATOM 808 N N . ARG A 1 100 ? -2.842 4.254 -14.270 1.00 92.12 100 ARG A N 1
ATOM 809 C CA . ARG A 1 100 ? -2.269 5.285 -15.152 1.00 92.12 100 ARG A CA 1
ATOM 810 C C . ARG A 1 100 ? -0.864 5.726 -14.733 1.00 92.12 100 ARG A C 1
ATOM 812 O O . ARG A 1 100 ? -0.167 6.360 -15.521 1.00 92.12 100 ARG A O 1
ATOM 819 N N . LEU A 1 101 ? -0.448 5.409 -13.508 1.00 94.06 101 LEU A N 1
ATOM 820 C CA . LEU A 1 101 ? 0.858 5.791 -12.989 1.00 94.06 101 LEU A CA 1
ATOM 821 C C . LEU A 1 101 ? 1.979 4.983 -13.660 1.00 94.06 101 LEU A C 1
ATOM 823 O O . LEU A 1 101 ? 1.850 3.787 -13.965 1.00 94.06 101 LEU A O 1
ATOM 827 N N . LYS A 1 102 ? 3.090 5.677 -13.934 1.00 90.62 102 LYS A N 1
ATOM 828 C CA . LYS A 1 102 ? 4.146 5.182 -14.824 1.00 90.62 102 LYS A CA 1
ATOM 829 C C . LYS A 1 102 ? 4.924 4.037 -14.210 1.00 90.62 102 LYS A C 1
ATOM 831 O O . LYS A 1 102 ? 5.179 3.061 -14.915 1.00 90.62 102 LYS A O 1
ATOM 836 N N . THR A 1 103 ? 5.256 4.117 -12.929 1.00 92.94 103 THR A N 1
ATOM 837 C CA . THR A 1 103 ? 6.061 3.094 -12.258 1.00 92.94 103 THR A CA 1
ATOM 838 C C . THR A 1 103 ? 5.269 2.363 -11.180 1.00 92.94 103 THR A C 1
ATOM 840 O O . THR A 1 103 ? 4.288 2.872 -10.639 1.00 92.94 103 THR A O 1
ATOM 843 N N . LEU A 1 104 ? 5.704 1.148 -10.857 1.00 94.12 104 LEU A N 1
ATOM 844 C CA . LEU A 1 104 ? 5.225 0.381 -9.712 1.00 94.12 104 LEU A CA 1
ATOM 845 C C . LEU A 1 104 ? 5.404 1.167 -8.407 1.00 94.12 104 LEU A C 1
AT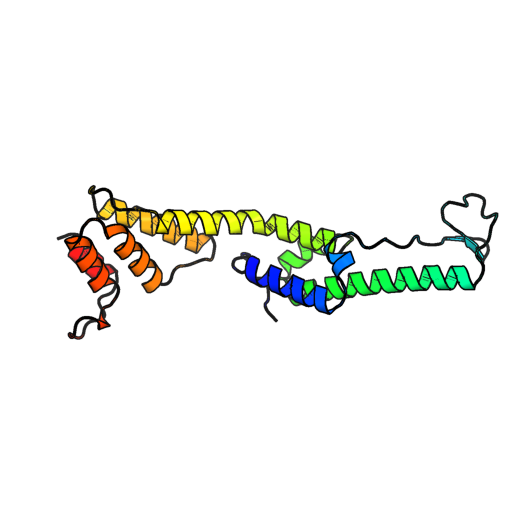OM 847 O O . LEU A 1 104 ? 4.552 1.091 -7.526 1.00 94.12 104 LEU A O 1
ATOM 851 N N . ARG A 1 105 ? 6.497 1.935 -8.290 1.00 94.44 105 ARG A N 1
ATOM 852 C CA . ARG A 1 105 ? 6.746 2.801 -7.136 1.00 94.44 105 ARG A CA 1
ATOM 853 C C . ARG A 1 105 ? 5.639 3.835 -6.978 1.00 94.44 105 ARG A C 1
ATOM 855 O O . ARG A 1 105 ? 5.072 3.921 -5.896 1.00 94.44 105 ARG A O 1
ATOM 862 N N . ASP A 1 106 ? 5.315 4.555 -8.049 1.00 94.75 106 ASP A N 1
ATOM 863 C CA . ASP A 1 106 ? 4.279 5.595 -8.027 1.00 94.75 106 ASP A CA 1
ATOM 864 C C . ASP A 1 106 ? 2.925 5.006 -7.610 1.00 94.75 106 ASP A C 1
ATOM 866 O O . ASP A 1 106 ? 2.207 5.585 -6.800 1.00 94.75 106 ASP A O 1
ATOM 870 N N . GLN A 1 107 ? 2.595 3.817 -8.126 1.00 94.69 107 GLN A N 1
ATOM 871 C CA . GLN A 1 107 ? 1.371 3.098 -7.765 1.00 94.69 107 GLN A CA 1
ATOM 872 C C . GLN A 1 107 ? 1.316 2.744 -6.280 1.00 94.69 107 GLN A C 1
ATOM 874 O O . GLN A 1 107 ? 0.277 2.917 -5.647 1.00 94.69 107 GLN A O 1
ATOM 879 N N . LEU A 1 108 ? 2.426 2.264 -5.720 1.00 93.50 108 LEU A N 1
ATOM 880 C CA . LEU A 1 108 ? 2.512 1.939 -4.300 1.00 93.50 108 LEU A CA 1
ATOM 881 C C . LEU A 1 108 ? 2.451 3.185 -3.418 1.00 93.50 108 LEU A C 1
ATOM 883 O O . LEU A 1 108 ? 1.765 3.150 -2.405 1.00 93.50 108 LEU A O 1
ATOM 887 N N . GLU A 1 109 ? 3.116 4.275 -3.802 1.00 93.25 109 GLU A N 1
ATOM 888 C CA . GLU A 1 109 ? 3.052 5.537 -3.057 1.00 93.25 109 GLU A CA 1
ATOM 889 C C . GLU A 1 109 ? 1.645 6.123 -3.032 1.00 93.25 109 GLU A C 1
ATOM 891 O O . GLU A 1 109 ? 1.214 6.651 -2.010 1.00 93.25 109 GLU A O 1
ATOM 896 N N . GLU A 1 110 ? 0.922 6.033 -4.144 1.00 93.62 110 GLU A N 1
ATOM 897 C CA . GLU A 1 110 ? -0.451 6.515 -4.208 1.00 93.62 110 GLU A CA 1
ATOM 898 C C . GLU A 1 110 ? -1.378 5.675 -3.318 1.00 93.62 110 GLU A C 1
ATOM 900 O O . GLU A 1 110 ? -2.187 6.231 -2.578 1.00 93.62 110 GLU A O 1
ATOM 905 N N . LEU A 1 111 ? -1.205 4.349 -3.297 1.00 92.75 111 LEU A N 1
ATOM 906 C CA . LEU A 1 111 ? -1.911 3.484 -2.348 1.00 92.75 111 LEU A CA 1
ATOM 907 C C . LEU A 1 111 ? -1.532 3.794 -0.890 1.00 92.75 111 LEU A C 1
ATOM 909 O O . LEU A 1 111 ? -2.414 3.884 -0.037 1.00 92.75 111 LEU A O 1
ATOM 913 N N . ASP A 1 112 ? -0.239 3.996 -0.604 1.00 90.38 112 ASP A N 1
ATOM 914 C CA . ASP A 1 112 ? 0.241 4.400 0.722 1.00 90.38 112 ASP A CA 1
ATOM 915 C C . ASP A 1 112 ? -0.470 5.704 1.152 1.00 90.38 112 ASP A C 1
ATOM 917 O O . ASP A 1 112 ? -0.987 5.774 2.264 1.00 90.38 112 ASP A O 1
ATOM 921 N N . LYS A 1 113 ? -0.604 6.704 0.268 1.00 89.81 113 LYS A N 1
ATOM 922 C CA . LYS A 1 113 ? -1.336 7.955 0.554 1.00 89.81 113 LYS A CA 1
ATOM 923 C C . LYS A 1 113 ? -2.833 7.742 0.784 1.00 89.81 113 LYS A C 1
ATOM 925 O O . LYS A 1 113 ? -3.380 8.342 1.704 1.00 89.81 113 LYS A O 1
ATOM 930 N N . MET A 1 114 ? -3.486 6.909 -0.029 1.00 88.19 114 MET A N 1
ATOM 931 C CA . MET A 1 114 ? -4.926 6.634 0.079 1.00 88.19 114 MET A CA 1
ATOM 932 C C . MET A 1 114 ? -5.314 6.042 1.432 1.00 88.19 114 MET A C 1
ATOM 934 O O . MET A 1 114 ? -6.376 6.363 1.958 1.00 88.19 114 MET A O 1
ATOM 938 N N . PHE A 1 115 ? -4.463 5.179 1.989 1.00 85.12 115 PHE A N 1
ATOM 939 C CA . PHE A 1 115 ? -4.817 4.373 3.157 1.00 85.12 115 PHE A CA 1
ATOM 940 C C . PHE A 1 115 ? -4.014 4.708 4.423 1.00 85.12 115 PHE A C 1
ATOM 942 O O . PHE A 1 115 ? -4.363 4.230 5.505 1.00 85.12 115 PHE A O 1
ATOM 949 N N . ALA A 1 116 ? -2.991 5.568 4.344 1.00 73.12 116 ALA A N 1
ATOM 950 C CA . ALA A 1 116 ? -2.225 6.010 5.513 1.00 73.12 116 ALA A CA 1
ATOM 951 C C . ALA A 1 116 ? -3.057 6.828 6.515 1.00 73.12 116 ALA A C 1
ATOM 953 O O . ALA A 1 116 ? -2.897 6.636 7.722 1.00 73.12 116 ALA A O 1
ATOM 954 N N . SER A 1 117 ? -3.940 7.720 6.046 1.00 65.81 117 SER A N 1
ATOM 955 C CA . SER A 1 117 ? -4.808 8.526 6.920 1.00 65.81 117 SER A CA 1
ATOM 956 C C . SER A 1 117 ? -5.844 7.653 7.624 1.00 65.81 117 SER A C 1
ATOM 958 O O . SER A 1 117 ? -5.903 7.656 8.849 1.00 65.81 117 SER A O 1
ATOM 960 N N . ASN A 1 118 ? -6.571 6.826 6.867 1.00 66.38 118 ASN A N 1
ATOM 961 C CA . ASN A 1 118 ? -7.590 5.929 7.410 1.00 66.38 118 ASN A CA 1
ATOM 962 C C . ASN A 1 118 ? -7.003 4.958 8.436 1.00 66.38 118 ASN A C 1
ATOM 964 O O . ASN A 1 118 ? -7.609 4.738 9.478 1.00 66.38 118 ASN A O 1
ATOM 968 N N . HIS A 1 119 ? -5.814 4.403 8.191 1.00 63.41 119 HIS A N 1
ATOM 969 C CA . HIS A 1 119 ? -5.162 3.543 9.176 1.00 63.41 119 HIS A CA 1
ATOM 970 C C . HIS A 1 119 ? -4.772 4.297 10.451 1.00 63.41 119 HIS A C 1
ATOM 972 O O . HIS A 1 119 ? -5.013 3.808 11.554 1.00 63.41 119 HIS A O 1
ATOM 978 N N . ARG A 1 120 ? -4.141 5.472 10.316 1.00 63.44 120 ARG A N 1
ATOM 979 C CA . ARG A 1 120 ? -3.713 6.260 11.478 1.00 63.44 120 ARG A CA 1
ATOM 980 C C . ARG A 1 120 ? -4.917 6.668 12.329 1.00 63.44 120 ARG A C 1
ATOM 982 O O . ARG A 1 120 ? -4.831 6.535 13.542 1.00 63.44 120 ARG A O 1
ATOM 989 N N . SER A 1 121 ? -6.022 7.061 11.696 1.00 68.69 121 SER A N 1
ATOM 990 C CA . SER A 1 121 ? -7.284 7.387 12.366 1.00 68.69 121 SER A CA 1
ATOM 991 C C . SER A 1 121 ? -7.942 6.170 13.030 1.00 68.69 121 SER A C 1
ATOM 993 O O . SER A 1 121 ? -8.396 6.272 14.162 1.00 68.69 121 SER A O 1
ATOM 995 N N . LYS A 1 122 ? -7.945 4.993 12.386 1.00 69.88 122 LYS A N 1
ATOM 996 C CA . LYS A 1 122 ? -8.457 3.741 12.986 1.00 69.88 122 LYS A CA 1
ATOM 997 C C . LYS A 1 122 ? -7.694 3.361 14.253 1.00 69.88 122 LYS A C 1
ATOM 999 O O . LYS A 1 122 ? -8.288 3.087 15.291 1.00 69.88 122 LYS A O 1
ATOM 1004 N N . MET A 1 123 ? -6.364 3.362 14.159 1.00 70.19 123 MET A N 1
ATOM 1005 C CA . MET A 1 123 ? -5.492 3.005 15.274 1.00 70.19 123 MET A CA 1
ATOM 1006 C C . MET A 1 123 ? -5.610 4.019 16.415 1.00 70.19 123 MET A C 1
ATOM 1008 O O . MET A 1 123 ? -5.728 3.608 17.564 1.00 70.19 123 MET A O 1
ATOM 1012 N N . SER A 1 124 ? -5.659 5.324 16.111 1.00 80.88 124 SER A N 1
ATOM 1013 C CA . SER A 1 124 ? -5.834 6.352 17.141 1.00 80.88 124 SER A CA 1
ATOM 1014 C C . SER A 1 124 ? -7.176 6.225 17.858 1.00 80.88 124 SER A C 1
ATOM 1016 O O . SER A 1 124 ? -7.193 6.269 19.080 1.00 80.88 124 SER A O 1
ATOM 1018 N N . LEU A 1 125 ? -8.275 5.983 17.135 1.00 85.31 125 LEU A N 1
ATOM 1019 C CA . LEU A 1 125 ? -9.601 5.824 17.743 1.00 85.31 125 LEU A CA 1
ATOM 1020 C C . LEU A 1 125 ? -9.680 4.591 18.646 1.00 85.31 125 LEU A C 1
ATOM 1022 O O . LEU A 1 125 ? -10.183 4.683 19.764 1.00 85.31 125 LEU A O 1
ATOM 1026 N N . LYS A 1 126 ? -9.140 3.445 18.207 1.00 85.88 126 LYS A N 1
ATOM 1027 C CA . LYS A 1 126 ? -9.110 2.240 19.047 1.00 85.88 126 LYS A CA 1
ATOM 1028 C C . LYS A 1 126 ? -8.250 2.448 20.295 1.00 85.88 126 LYS A C 1
ATOM 1030 O O . LYS A 1 126 ? -8.662 2.071 21.387 1.00 85.88 126 LYS A O 1
ATOM 1035 N N . GLU A 1 127 ? -7.086 3.081 20.157 1.00 87.44 127 GLU A N 1
ATOM 1036 C CA . GLU A 1 127 ? -6.236 3.411 21.302 1.00 87.44 127 GLU A CA 1
ATOM 1037 C C . GLU A 1 127 ? -6.903 4.393 22.272 1.00 87.44 127 GLU A C 1
ATOM 1039 O O . GLU A 1 127 ? -6.779 4.231 23.485 1.00 87.44 127 GLU A O 1
ATOM 1044 N N . GLU A 1 128 ? -7.587 5.420 21.765 1.00 89.56 128 GLU A N 1
ATOM 1045 C CA . GLU A 1 128 ? -8.335 6.383 22.579 1.00 89.56 128 GLU A CA 1
ATOM 1046 C C . GLU A 1 128 ? -9.470 5.695 23.336 1.00 89.56 128 GLU A C 1
ATOM 1048 O O . GLU A 1 128 ? -9.606 5.890 24.546 1.00 89.56 128 GLU A O 1
ATOM 1053 N N . MET A 1 129 ? -10.210 4.811 22.665 1.00 91.62 129 MET A N 1
ATOM 1054 C CA . MET A 1 129 ? -11.250 3.990 23.276 1.00 91.62 129 MET A CA 1
ATOM 1055 C C . MET A 1 129 ? -10.685 3.064 24.370 1.00 91.62 129 MET A C 1
ATOM 1057 O O . MET A 1 129 ? -11.227 3.007 25.473 1.00 91.62 129 MET A O 1
ATOM 1061 N N . GLU A 1 130 ? -9.563 2.378 24.120 1.00 90.62 130 GLU A N 1
ATOM 1062 C CA . GLU A 1 130 ? -8.895 1.498 25.096 1.00 90.62 130 GLU A CA 1
ATOM 1063 C C . GLU A 1 130 ? -8.270 2.257 26.276 1.00 90.62 130 GLU A C 1
ATOM 1065 O O . GLU A 1 130 ? -8.108 1.696 27.368 1.00 90.62 130 GLU A O 1
ATOM 1070 N N . LYS A 1 131 ? -7.901 3.528 26.083 1.00 92.69 131 LYS A N 1
ATOM 1071 C CA . LYS A 1 131 ? -7.372 4.418 27.130 1.00 92.69 131 LYS A CA 1
ATOM 1072 C C . LYS A 1 131 ? -8.474 5.137 27.900 1.00 92.69 131 LYS A C 1
ATOM 1074 O O . LYS A 1 131 ? -8.199 5.589 29.010 1.00 92.69 131 LYS A O 1
ATOM 1079 N N . LEU A 1 132 ? -9.697 5.205 27.374 1.00 93.19 132 LEU A N 1
ATOM 1080 C CA . LEU A 1 132 ? -10.821 5.842 28.047 1.00 93.19 132 LEU A CA 1
ATOM 1081 C C . LEU A 1 132 ? -11.070 5.166 29.402 1.00 93.19 132 LEU A C 1
ATOM 1083 O O . LEU A 1 132 ? -11.195 3.942 29.509 1.00 93.19 132 LEU A O 1
ATOM 1087 N N . ARG A 1 133 ? -11.094 5.959 30.470 1.00 94.62 133 ARG A N 1
ATOM 1088 C CA . ARG A 1 133 ? -11.386 5.499 31.830 1.00 94.62 133 ARG A CA 1
ATOM 1089 C C . ARG A 1 133 ? -12.633 6.200 32.317 1.00 94.62 133 ARG A C 1
ATOM 1091 O O . ARG A 1 133 ? -12.841 7.366 32.000 1.00 94.62 133 ARG A O 1
ATOM 1098 N N . TYR A 1 134 ? -13.428 5.474 33.085 1.00 93.81 134 TYR A N 1
ATOM 1099 C CA . TYR A 1 134 ? -14.523 6.079 33.816 1.00 93.81 134 TYR A CA 1
ATOM 1100 C C . TYR A 1 134 ? -13.966 6.993 34.909 1.00 93.81 134 TYR A C 1
ATOM 1102 O O . TYR A 1 134 ? -13.031 6.619 35.618 1.00 93.81 134 TYR A O 1
ATOM 1110 N N . ASP A 1 135 ? -14.533 8.186 35.022 1.00 90.75 135 ASP A N 1
ATOM 1111 C CA . ASP A 1 135 ? -14.076 9.267 35.898 1.00 90.75 135 ASP A CA 1
ATOM 1112 C C . ASP A 1 135 ? -14.948 9.442 37.154 1.00 90.75 135 ASP A C 1
ATOM 1114 O O . ASP A 1 135 ? -14.718 10.353 37.947 1.00 90.75 135 ASP A O 1
ATOM 1118 N N . GLY A 1 136 ? -15.939 8.566 37.355 1.00 86.62 136 GLY A N 1
ATOM 1119 C CA . GLY A 1 136 ? -16.879 8.647 38.475 1.00 86.62 136 GLY A CA 1
ATOM 1120 C C . GLY A 1 136 ? -18.115 9.509 38.211 1.00 86.62 136 GLY A C 1
ATOM 1121 O O . GLY A 1 136 ? -18.880 9.734 39.146 1.00 86.62 136 GLY A O 1
ATOM 1122 N N . GLY A 1 137 ? -18.311 9.994 36.977 1.00 87.31 137 GLY A N 1
ATOM 1123 C CA . GLY A 1 137 ? -19.493 10.752 36.558 1.00 87.31 137 GLY A CA 1
ATOM 1124 C C . GLY A 1 137 ? -20.751 9.898 36.344 1.00 87.31 137 GLY A C 1
ATOM 1125 O O . GLY A 1 137 ? -21.038 8.962 37.076 1.00 87.31 137 GLY A O 1
ATOM 1126 N N . LEU A 1 138 ? -21.557 10.224 35.331 1.00 87.12 138 LEU A N 1
ATOM 1127 C CA . LEU A 1 138 ? -22.713 9.399 34.965 1.00 87.12 138 LEU A CA 1
ATOM 1128 C C . LEU A 1 138 ? -22.256 8.224 34.096 1.00 87.12 138 LEU A C 1
ATOM 1130 O O . LEU A 1 138 ? -21.772 8.428 32.982 1.00 87.12 138 LEU A O 1
ATOM 1134 N N . ILE A 1 139 ? -22.474 6.992 34.567 1.00 85.19 139 ILE A N 1
ATOM 1135 C CA . ILE A 1 139 ? -22.073 5.777 33.839 1.00 85.19 139 ILE A CA 1
ATOM 1136 C C . ILE A 1 139 ? -22.669 5.720 32.426 1.00 85.19 139 ILE A C 1
ATOM 1138 O O . ILE A 1 139 ? -21.971 5.373 31.480 1.00 85.19 139 ILE A O 1
ATOM 1142 N N . ARG A 1 140 ? -23.922 6.163 32.252 1.00 83.31 140 ARG A N 1
ATOM 1143 C CA . ARG A 1 140 ? -24.574 6.257 30.935 1.00 83.31 140 ARG A CA 1
ATOM 1144 C C . ARG A 1 140 ? -23.794 7.138 29.960 1.00 83.31 140 ARG A C 1
ATOM 1146 O O . ARG A 1 140 ? -23.640 6.760 28.806 1.00 83.31 140 ARG A O 1
ATOM 1153 N N . SER A 1 141 ? -23.276 8.277 30.419 1.00 85.12 141 SER A N 1
ATOM 1154 C CA . SER A 1 141 ? -22.490 9.187 29.578 1.00 85.12 141 SER A CA 1
ATOM 1155 C C . SER A 1 141 ? -21.161 8.563 29.156 1.00 85.12 141 SER A C 1
ATOM 1157 O O . SER A 1 141 ? -20.732 8.733 28.018 1.00 85.12 141 SER A O 1
ATOM 1159 N N . HIS A 1 142 ? -20.522 7.813 30.058 1.00 89.38 142 HIS A N 1
ATOM 1160 C CA . HIS A 1 142 ? -19.299 7.072 29.745 1.00 89.38 142 HIS A CA 1
ATOM 1161 C C . HIS A 1 142 ? -19.549 5.980 28.706 1.00 89.38 142 HIS A C 1
ATOM 1163 O O . HIS A 1 142 ? -18.782 5.844 27.754 1.00 89.38 142 HIS A O 1
ATOM 1169 N N . ILE A 1 143 ? -20.645 5.233 28.852 1.00 86.62 143 ILE A N 1
ATOM 1170 C CA . ILE A 1 143 ? -20.972 4.181 27.894 1.00 86.62 143 ILE A CA 1
ATOM 1171 C C . ILE A 1 143 ? -21.343 4.766 26.531 1.00 86.62 143 ILE A C 1
ATOM 1173 O O . ILE A 1 143 ? -20.837 4.286 25.522 1.00 86.62 143 ILE A O 1
ATOM 1177 N N . TRP A 1 144 ? -22.141 5.835 26.496 1.00 85.50 144 TRP A N 1
ATOM 1178 C CA . TRP A 1 144 ? -22.477 6.519 25.248 1.00 85.50 144 TRP A CA 1
ATOM 1179 C C . TRP A 1 144 ? -21.221 6.941 24.477 1.00 85.50 144 TRP A C 1
ATOM 1181 O O . TRP A 1 144 ? -21.133 6.761 23.268 1.00 85.50 144 TRP A O 1
ATOM 1191 N N . ARG A 1 145 ? -20.190 7.405 25.191 1.00 88.25 145 ARG A N 1
ATOM 1192 C CA . ARG A 1 145 ? -18.906 7.755 24.581 1.00 88.25 145 ARG A CA 1
ATOM 1193 C C . ARG A 1 145 ? -18.153 6.545 24.021 1.00 88.25 145 ARG A C 1
ATOM 1195 O O . ARG A 1 145 ? -17.502 6.659 22.989 1.00 88.25 145 ARG A O 1
ATOM 1202 N N . LEU A 1 146 ? -18.226 5.385 24.675 1.00 89.25 146 LEU A N 1
ATOM 1203 C CA . LEU A 1 146 ? -17.666 4.139 24.136 1.00 89.25 146 LEU A CA 1
ATOM 1204 C C . LEU A 1 146 ? -18.438 3.647 22.907 1.00 89.25 146 LEU A C 1
ATOM 1206 O O . LEU A 1 146 ? -17.813 3.167 21.964 1.00 89.25 146 LEU A O 1
ATOM 1210 N N . GLU A 1 147 ? -19.766 3.768 22.905 1.00 86.44 147 GLU A N 1
ATOM 1211 C CA . GLU A 1 147 ? -20.608 3.460 21.742 1.00 86.44 147 GLU A CA 1
ATOM 1212 C C . GLU A 1 147 ? -20.278 4.370 20.561 1.00 86.44 147 GLU A C 1
ATOM 1214 O O . GLU A 1 147 ? -20.089 3.876 19.458 1.00 86.44 147 GLU A O 1
ATOM 1219 N N . GLU A 1 148 ? -20.074 5.666 20.800 1.00 86.56 148 GLU A N 1
ATOM 1220 C CA . GLU A 1 148 ? -19.649 6.604 19.761 1.00 86.56 148 GLU A CA 1
ATOM 1221 C C . GLU A 1 148 ? -18.314 6.180 19.120 1.00 86.56 148 GLU A C 1
ATOM 1223 O O . GLU A 1 148 ? -18.198 6.145 17.896 1.00 86.56 148 GLU A O 1
ATOM 1228 N N . TYR A 1 149 ? -17.317 5.774 19.917 1.00 88.06 149 TYR A N 1
ATOM 1229 C CA . TYR A 1 149 ? -16.069 5.223 19.370 1.00 88.06 149 TYR A CA 1
ATOM 1230 C C . TYR A 1 149 ? -16.291 3.918 18.598 1.00 88.06 149 TYR A C 1
ATOM 1232 O O . TYR A 1 149 ? -15.649 3.699 17.570 1.00 88.06 149 TYR A O 1
ATOM 1240 N N . ARG A 1 150 ? -17.182 3.042 19.076 1.00 84.88 150 ARG A N 1
ATOM 1241 C CA . ARG A 1 150 ? -17.529 1.792 18.387 1.00 84.88 150 ARG A CA 1
ATOM 1242 C C . ARG A 1 150 ? -18.149 2.073 17.021 1.00 84.88 150 ARG A C 1
ATOM 1244 O O . ARG A 1 150 ? -17.759 1.422 16.053 1.00 84.88 150 ARG A O 1
ATOM 1251 N N . ASP A 1 151 ? -19.060 3.032 16.946 1.00 81.69 151 ASP A N 1
ATOM 1252 C CA . ASP A 1 151 ? -19.730 3.429 15.710 1.00 81.69 151 ASP A CA 1
ATOM 1253 C C . ASP A 1 151 ? -18.735 4.079 14.741 1.00 81.69 151 ASP A C 1
ATOM 1255 O O . ASP A 1 151 ? -18.659 3.683 13.581 1.00 81.69 151 ASP A O 1
ATOM 1259 N N . GLN A 1 152 ? -17.859 4.964 15.227 1.00 80.12 152 GLN A N 1
ATOM 1260 C CA . GLN A 1 152 ? -16.785 5.540 14.407 1.00 80.12 152 GLN A CA 1
ATOM 1261 C C . GLN A 1 152 ? -15.807 4.473 13.884 1.00 80.12 152 GLN A C 1
ATOM 1263 O O . GLN A 1 152 ? -15.350 4.543 12.742 1.00 80.12 152 GLN A O 1
ATOM 1268 N N . LEU A 1 153 ? -15.480 3.455 14.687 1.00 81.94 153 LEU A N 1
ATOM 1269 C CA . LEU A 1 153 ? -14.670 2.317 14.240 1.00 81.94 153 LEU A CA 1
ATOM 1270 C C . LEU A 1 153 ? -15.412 1.459 13.205 1.00 81.94 153 LEU A C 1
ATOM 1272 O O . LEU A 1 153 ? -14.784 0.978 12.257 1.00 81.94 153 LEU A O 1
ATOM 1276 N N . LEU A 1 154 ? -16.728 1.286 13.356 1.00 78.69 154 LEU A N 1
ATOM 1277 C CA . LEU A 1 154 ? -17.579 0.576 12.403 1.00 78.69 154 LEU A CA 1
ATOM 1278 C C . LEU A 1 154 ? -17.658 1.310 11.058 1.00 78.69 154 LEU A C 1
ATOM 1280 O O . LEU A 1 154 ? -17.461 0.669 10.028 1.00 78.69 154 LEU A O 1
ATOM 1284 N N . ASP A 1 155 ? -17.846 2.631 11.066 1.00 69.94 155 ASP A N 1
ATOM 1285 C CA . ASP A 1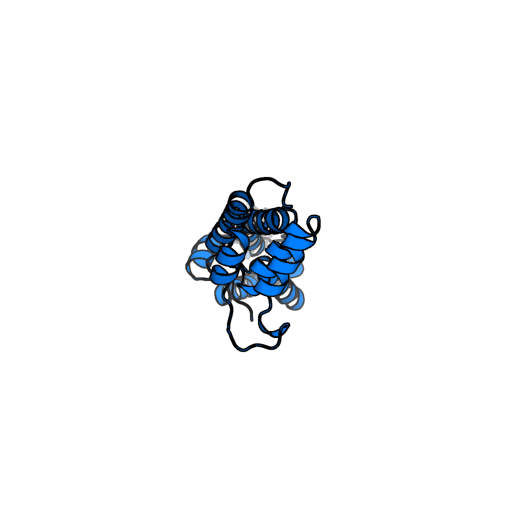 155 ? -17.845 3.487 9.869 1.00 69.94 155 ASP A CA 1
ATOM 1286 C C . ASP A 1 155 ? -16.510 3.426 9.119 1.00 69.94 155 ASP A C 1
ATOM 1288 O O . ASP A 1 155 ? -16.439 3.531 7.893 1.00 69.94 155 ASP A O 1
ATOM 1292 N N . LEU A 1 156 ? -15.427 3.199 9.859 1.00 69.50 156 LEU A N 1
ATOM 1293 C CA . LEU A 1 156 ? -14.100 2.981 9.312 1.00 69.50 156 LEU A CA 1
ATOM 1294 C C . LEU A 1 156 ? -13.863 1.512 8.891 1.00 69.50 156 LEU A C 1
ATOM 1296 O O . LEU A 1 156 ? -12.795 1.199 8.372 1.00 69.50 156 LEU A O 1
ATOM 1300 N N . GLY A 1 157 ? -14.806 0.589 9.067 1.00 67.56 157 GLY A N 1
ATOM 1301 C CA . GLY A 1 157 ? -14.656 -0.819 8.672 1.00 67.56 157 GLY A CA 1
ATOM 1302 C C . GLY A 1 157 ? -13.797 -1.658 9.628 1.00 67.56 157 GLY A C 1
ATOM 1303 O O . GLY A 1 157 ? -13.239 -2.686 9.245 1.00 67.56 157 GLY A O 1
ATOM 1304 N N . GLN A 1 158 ? -13.658 -1.219 10.881 1.00 74.38 158 GLN A N 1
ATOM 1305 C CA . GLN A 1 158 ? -13.077 -1.980 11.992 1.00 74.38 158 GLN A CA 1
ATOM 1306 C C . GLN A 1 158 ? -14.113 -2.210 13.095 1.00 74.38 158 GLN A C 1
ATOM 1308 O O . GLN A 1 158 ? -13.863 -1.939 14.268 1.00 74.38 158 GLN A O 1
ATOM 1313 N N . GLY A 1 159 ? -15.288 -2.713 12.712 1.00 72.56 159 GLY A N 1
ATOM 1314 C CA . GLY A 1 159 ? -16.322 -3.079 13.674 1.00 72.56 159 GLY A CA 1
ATOM 1315 C C . GLY A 1 159 ? -15.764 -3.994 14.767 1.00 72.56 159 GLY A C 1
ATOM 1316 O O . GLY A 1 159 ? -15.094 -4.986 14.478 1.00 72.56 159 GLY A O 1
ATOM 1317 N N . LEU A 1 160 ? -16.033 -3.644 16.022 1.00 77.50 160 LEU A N 1
ATOM 1318 C CA . LEU A 1 160 ? -15.690 -4.476 17.171 1.00 77.50 160 LEU A CA 1
ATOM 1319 C C . LEU A 1 160 ? -16.760 -5.548 17.360 1.00 77.50 160 LEU A C 1
ATOM 1321 O O . LEU A 1 160 ? -17.963 -5.259 17.313 1.00 77.50 160 LEU A O 1
ATOM 1325 N N . SER A 1 161 ? -16.324 -6.777 17.631 1.00 80.25 161 SER A N 1
ATOM 1326 C CA . SER A 1 161 ? -17.232 -7.799 18.145 1.00 80.25 161 SER A CA 1
ATOM 1327 C C . SER A 1 161 ? -17.780 -7.382 19.513 1.00 80.25 161 SER A C 1
ATOM 1329 O O . SER A 1 161 ? -17.137 -6.642 20.262 1.00 80.25 161 SER A O 1
ATOM 1331 N N . ASP A 1 162 ? -18.956 -7.896 19.875 1.00 77.00 162 ASP A N 1
ATOM 1332 C CA . ASP A 1 162 ? -19.570 -7.622 21.182 1.00 77.00 162 ASP A CA 1
ATOM 1333 C C . ASP A 1 162 ? -18.637 -7.990 22.348 1.00 77.00 162 ASP A C 1
ATOM 1335 O O . ASP A 1 162 ? -18.581 -7.287 23.355 1.00 77.00 162 ASP A O 1
ATOM 1339 N N . TRP A 1 163 ? -17.848 -9.056 22.188 1.00 77.44 163 TRP A N 1
ATOM 1340 C CA . TRP A 1 163 ? -16.862 -9.493 23.174 1.00 77.44 163 TRP A CA 1
ATOM 1341 C C . TRP A 1 163 ? -15.699 -8.506 23.341 1.00 77.44 163 TRP A C 1
ATOM 1343 O O . TRP A 1 163 ? -15.309 -8.184 24.468 1.00 77.44 163 TRP A O 1
ATOM 1353 N N . GLU A 1 164 ? -15.135 -8.019 22.234 1.00 82.38 164 GLU A N 1
ATOM 1354 C CA . GLU A 1 164 ? -14.051 -7.030 22.269 1.00 82.38 164 GLU A CA 1
ATOM 1355 C C . GLU A 1 164 ? -14.533 -5.730 22.910 1.00 82.38 164 GLU A C 1
ATOM 1357 O O . GLU A 1 164 ? -13.874 -5.207 23.809 1.00 82.38 164 GLU A O 1
ATOM 1362 N N . PHE A 1 165 ? -15.718 -5.260 22.511 1.00 84.81 165 PHE A N 1
ATOM 1363 C CA . PHE A 1 165 ? -16.343 -4.080 23.097 1.00 84.81 165 PHE A CA 1
ATOM 1364 C C . PHE A 1 165 ? -16.551 -4.244 24.609 1.00 84.81 165 PHE A C 1
ATOM 1366 O O . PHE A 1 165 ? -16.132 -3.388 25.389 1.00 84.81 165 PHE A O 1
ATOM 1373 N N . ALA A 1 166 ? -17.124 -5.371 25.044 1.00 82.81 166 ALA A N 1
ATOM 1374 C CA . ALA A 1 166 ? -17.382 -5.637 26.457 1.00 82.81 166 ALA A CA 1
ATOM 1375 C C . ALA A 1 166 ? -16.090 -5.742 27.289 1.00 82.81 166 ALA A C 1
ATOM 1377 O O . ALA A 1 166 ? -16.044 -5.287 28.433 1.00 82.81 166 ALA A O 1
ATOM 1378 N N . THR A 1 167 ? -15.013 -6.277 26.707 1.00 85.88 167 THR A N 1
ATOM 1379 C CA . THR A 1 167 ? -13.691 -6.334 27.351 1.00 85.88 167 THR A CA 1
ATOM 1380 C C . THR A 1 167 ? -13.103 -4.936 27.554 1.00 85.88 167 THR A C 1
ATOM 1382 O O . THR A 1 167 ? -12.591 -4.634 28.636 1.00 85.88 167 THR A O 1
ATOM 1385 N N . ILE A 1 168 ? -13.201 -4.067 26.541 1.00 89.06 168 ILE A N 1
ATOM 1386 C CA . ILE A 1 168 ? -12.754 -2.668 26.626 1.00 89.06 168 ILE A CA 1
ATOM 1387 C C . ILE A 1 168 ? -13.587 -1.910 27.666 1.00 89.06 168 ILE A C 1
ATOM 1389 O O . ILE A 1 168 ? -13.023 -1.246 28.540 1.00 89.06 168 ILE A O 1
ATOM 1393 N N . PHE A 1 169 ? -14.912 -2.073 27.638 1.00 89.50 169 PHE A N 1
ATOM 1394 C CA . PHE A 1 169 ? -15.818 -1.474 28.614 1.00 89.50 169 PHE A CA 1
ATOM 1395 C C . PHE A 1 169 ? -15.476 -1.895 30.047 1.00 89.50 169 PHE A C 1
ATOM 1397 O O . PHE A 1 169 ? -15.223 -1.035 30.892 1.00 89.50 169 PHE A O 1
ATOM 1404 N N . ALA A 1 170 ? -15.366 -3.196 30.322 1.00 88.31 170 ALA A N 1
ATOM 1405 C CA . ALA A 1 170 ? -14.963 -3.672 31.639 1.00 88.31 170 ALA A CA 1
ATOM 1406 C C . ALA A 1 170 ? -13.593 -3.099 32.039 1.00 88.31 170 ALA A C 1
ATOM 1408 O O . ALA A 1 170 ? -13.432 -2.598 33.151 1.00 88.31 170 ALA A O 1
ATOM 1409 N N . GLY A 1 171 ? -12.615 -3.093 31.128 1.00 90.56 171 GLY A N 1
ATOM 1410 C CA . GLY A 1 171 ? -11.296 -2.500 31.356 1.00 90.56 171 GLY A CA 1
ATOM 1411 C C . GLY A 1 171 ? -11.335 -1.016 31.739 1.00 90.56 171 GLY A C 1
ATOM 1412 O O . GLY A 1 171 ? -10.558 -0.593 32.600 1.00 90.56 171 GLY A O 1
ATOM 1413 N N . SER A 1 172 ? -12.262 -0.246 31.167 1.00 93.31 172 SER A N 1
ATOM 1414 C CA . SER A 1 172 ? -12.436 1.183 31.458 1.00 93.31 172 SER A CA 1
ATOM 1415 C C . SER A 1 172 ? -12.891 1.468 32.898 1.00 93.31 172 SER A C 1
ATOM 1417 O O . SER A 1 172 ? -12.649 2.563 33.409 1.00 93.31 172 SER A O 1
ATOM 1419 N N . LEU A 1 173 ? -13.476 0.468 33.570 1.00 93.12 173 LEU A N 1
ATOM 1420 C CA . LEU A 1 173 ? -14.039 0.556 34.921 1.00 93.12 173 LEU A CA 1
ATOM 1421 C C . LEU A 1 173 ? -13.114 0.037 36.029 1.00 93.12 173 LEU A C 1
ATOM 1423 O O . LEU A 1 173 ? -13.512 0.042 37.186 1.00 93.12 173 LEU A O 1
ATOM 1427 N N . LYS A 1 174 ? -11.877 -0.386 35.730 1.00 90.38 174 LYS A N 1
ATOM 1428 C CA . LYS A 1 174 ? -10.961 -1.006 36.718 1.00 90.38 174 LYS A CA 1
ATOM 1429 C C . LYS A 1 174 ? -10.736 -0.205 38.010 1.00 90.38 174 LYS A C 1
ATOM 1431 O O . LYS A 1 174 ? -10.431 -0.806 39.034 1.00 90.38 174 LYS A O 1
ATOM 1436 N N . GLY A 1 175 ? -10.865 1.123 37.970 1.00 89.31 175 GLY A N 1
ATOM 1437 C CA . GLY A 1 175 ? -10.767 1.990 39.154 1.00 89.31 175 GLY A CA 1
ATOM 1438 C C . GLY A 1 175 ? -11.969 1.913 40.107 1.00 89.31 175 GLY A C 1
ATOM 1439 O O . GLY A 1 175 ? -11.893 2.435 41.212 1.00 89.31 175 GLY A O 1
ATOM 1440 N N . TYR A 1 176 ? -13.054 1.252 39.696 1.00 89.69 176 TYR A N 1
ATOM 1441 C CA . TYR A 1 176 ? -14.325 1.143 40.410 1.00 89.69 176 TYR A CA 1
ATOM 1442 C C . TYR A 1 176 ? -14.706 -0.342 40.518 1.00 89.69 176 TYR A C 1
ATOM 1444 O O . TYR A 1 176 ? -15.398 -0.862 39.638 1.00 89.69 176 TYR A O 1
ATOM 1452 N N . PRO A 1 177 ? -14.230 -1.052 41.561 1.00 86.88 177 PRO A N 1
ATOM 1453 C CA . PRO A 1 177 ? -14.294 -2.513 41.647 1.00 86.88 177 PRO A CA 1
ATOM 1454 C C . PRO A 1 177 ? -15.697 -3.106 41.482 1.00 86.88 177 PRO A C 1
ATOM 1456 O O . PRO A 1 177 ? -15.848 -4.118 40.797 1.00 86.88 177 PRO A O 1
ATOM 1459 N N . ASP A 1 178 ? -16.719 -2.457 42.045 1.00 85.94 178 ASP A N 1
ATOM 1460 C CA . ASP A 1 178 ? -18.106 -2.925 41.968 1.00 85.94 178 ASP A CA 1
ATOM 1461 C C . ASP A 1 178 ? -18.638 -2.863 40.530 1.00 85.94 178 ASP A C 1
ATOM 1463 O O . ASP A 1 178 ? -19.107 -3.866 39.988 1.00 85.94 178 ASP A O 1
ATOM 1467 N N . LEU A 1 179 ? -18.468 -1.717 39.862 1.00 84.25 179 LEU A N 1
ATOM 1468 C CA . LEU A 1 179 ? -18.860 -1.529 38.461 1.00 84.25 179 LEU A CA 1
ATOM 1469 C C . LEU A 1 179 ? -18.055 -2.436 37.523 1.00 84.25 179 LEU A C 1
ATOM 1471 O O . LEU A 1 179 ? -18.608 -3.020 36.591 1.00 84.25 179 LEU A O 1
ATOM 1475 N N . HIS A 1 180 ? -16.759 -2.605 37.789 1.00 85.81 180 HIS A N 1
ATOM 1476 C CA . HIS A 1 180 ? -15.898 -3.513 37.037 1.00 85.81 180 HIS A CA 1
ATOM 1477 C C . HIS A 1 180 ? -16.384 -4.965 37.126 1.00 85.81 180 HIS A C 1
ATOM 1479 O O . HIS A 1 180 ? -16.452 -5.661 36.111 1.00 85.81 180 HIS A O 1
ATOM 1485 N N . ALA A 1 181 ? -16.763 -5.422 38.323 1.00 81.69 181 ALA A N 1
ATOM 1486 C CA . ALA A 1 181 ? -17.285 -6.766 38.533 1.00 81.69 181 ALA A CA 1
ATOM 1487 C C . ALA A 1 181 ? -18.623 -6.984 37.810 1.00 81.69 181 ALA A C 1
ATOM 1489 O O . ALA A 1 181 ? -18.835 -8.053 37.234 1.00 81.69 181 ALA A O 1
ATOM 1490 N N . ILE A 1 182 ? -19.510 -5.982 37.800 1.00 80.44 182 ILE A N 1
ATOM 1491 C CA . ILE A 1 182 ? -20.778 -6.033 37.055 1.00 80.44 182 ILE A CA 1
ATOM 1492 C C . ILE A 1 182 ? -20.507 -6.114 35.543 1.00 80.44 182 ILE A C 1
ATOM 1494 O O . ILE A 1 182 ? -21.028 -7.006 34.871 1.00 80.44 182 ILE A O 1
ATOM 1498 N N . ALA A 1 183 ? -19.621 -5.266 35.017 1.00 81.44 183 ALA A N 1
ATOM 1499 C CA . ALA A 1 183 ? -19.257 -5.252 33.600 1.00 81.44 183 ALA A CA 1
ATOM 1500 C C . ALA A 1 183 ? -18.546 -6.538 33.130 1.00 81.44 183 ALA A C 1
ATOM 1502 O O . ALA A 1 183 ? -18.740 -6.984 32.002 1.00 81.44 183 ALA A O 1
ATOM 1503 N N . LEU A 1 184 ? -17.748 -7.186 33.984 1.00 81.06 184 LEU A N 1
ATOM 1504 C CA . LEU A 1 184 ? -17.151 -8.488 33.661 1.00 81.06 184 LEU A CA 1
ATOM 1505 C C . LEU A 1 184 ? -18.192 -9.612 33.608 1.00 81.06 184 LEU A C 1
ATOM 1507 O O . LEU A 1 184 ? -18.122 -10.469 32.726 1.00 81.06 184 LEU A O 1
ATOM 1511 N N . LYS A 1 185 ? -19.164 -9.610 34.531 1.00 74.56 185 LYS A N 1
ATOM 1512 C CA . LYS A 1 185 ? -20.276 -10.579 34.525 1.00 74.56 185 LYS A CA 1
ATOM 1513 C C . LYS A 1 185 ? -21.111 -10.446 33.255 1.00 74.56 185 LYS A C 1
ATOM 1515 O O . LYS A 1 185 ? -21.455 -11.445 32.633 1.00 74.56 185 LYS A O 1
ATOM 1520 N N . ALA A 1 186 ? -21.372 -9.208 32.861 1.00 68.31 186 ALA A N 1
ATOM 1521 C CA . ALA A 1 186 ? -22.040 -8.845 31.624 1.00 68.31 186 ALA A CA 1
ATOM 1522 C C . ALA A 1 186 ? -21.314 -9.327 30.361 1.00 68.31 186 ALA A C 1
ATOM 1524 O O . ALA A 1 186 ? -21.936 -9.851 29.442 1.00 68.31 186 ALA A O 1
ATOM 1525 N N . ALA A 1 187 ? -19.991 -9.157 30.324 1.00 66.56 187 ALA A N 1
ATOM 1526 C CA . ALA A 1 187 ? -19.166 -9.525 29.182 1.00 66.56 187 ALA A CA 1
ATOM 1527 C C . ALA A 1 187 ? -19.081 -11.046 28.969 1.00 66.56 187 ALA A C 1
ATOM 1529 O O . ALA A 1 187 ? -18.870 -11.494 27.843 1.00 66.56 187 ALA A O 1
ATOM 1530 N N . ASN A 1 188 ? -19.231 -11.852 30.030 1.00 64.75 188 ASN A N 1
ATOM 1531 C CA . ASN A 1 188 ? -19.052 -13.302 29.969 1.00 64.75 188 ASN A CA 1
ATOM 1532 C C . ASN A 1 188 ? -20.158 -14.082 30.714 1.00 64.75 188 ASN A C 1
ATOM 1534 O O . ASN A 1 188 ? -19.957 -14.509 31.857 1.00 64.75 188 ASN A O 1
ATOM 1538 N N . PRO A 1 189 ? -21.290 -14.377 30.046 1.00 53.25 189 PRO A N 1
ATOM 1539 C CA . PRO A 1 189 ? -22.392 -15.137 30.641 1.00 53.25 189 PRO A CA 1
ATOM 1540 C C . PRO A 1 189 ? -22.014 -16.576 31.037 1.00 53.25 189 PRO A C 1
ATOM 1542 O O . PRO A 1 189 ? -22.708 -17.198 31.835 1.00 53.25 189 PRO A O 1
ATOM 1545 N N . ALA A 1 190 ? -20.923 -17.130 30.492 1.00 49.62 190 ALA A N 1
ATOM 1546 C CA . ALA A 1 190 ? -20.491 -18.503 30.758 1.00 49.62 190 ALA A CA 1
ATOM 1547 C C . ALA A 1 190 ? -19.710 -18.662 32.079 1.00 49.62 190 ALA A C 1
ATOM 1549 O O . ALA A 1 190 ? -19.558 -19.784 32.564 1.00 49.62 190 ALA A O 1
ATOM 1550 N N . LEU A 1 191 ? -19.230 -17.566 32.683 1.00 45.75 191 LEU A N 1
ATOM 1551 C CA . LEU A 1 191 ? -18.477 -17.602 33.946 1.00 45.75 191 LEU A CA 1
ATOM 1552 C C . LEU A 1 191 ? -19.363 -17.700 35.202 1.00 45.75 191 LEU A C 1
ATOM 1554 O O . LEU A 1 191 ? -18.839 -17.959 36.284 1.00 45.75 191 LEU A O 1
ATOM 1558 N N . TYR A 1 192 ? -20.688 -17.570 35.084 1.00 40.81 192 TYR A N 1
ATOM 1559 C CA . TYR A 1 192 ? -21.635 -17.818 36.175 1.00 40.81 192 TYR A CA 1
ATOM 1560 C C . TYR A 1 192 ? -22.653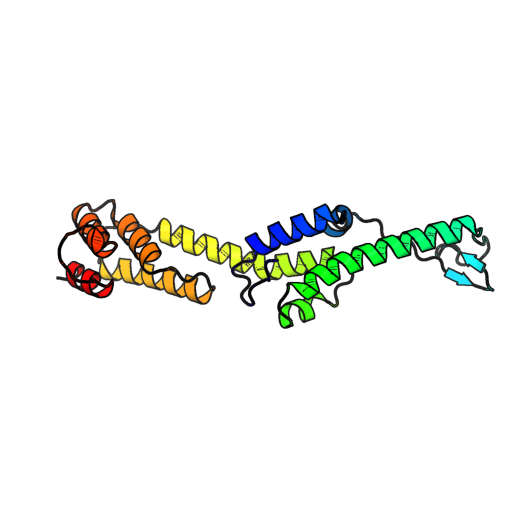 -18.879 35.744 1.00 40.81 192 TYR A C 1
ATOM 1562 O O . TYR A 1 192 ? -23.438 -18.684 34.821 1.00 40.81 192 TYR A O 1
ATOM 1570 N N . ARG A 1 193 ? -22.623 -20.043 36.405 1.00 38.16 193 ARG A N 1
ATOM 1571 C CA . ARG A 1 193 ? -23.560 -21.149 36.162 1.00 38.16 193 ARG A CA 1
ATOM 1572 C C . ARG A 1 193 ? -24.999 -20.681 36.399 1.00 38.16 193 ARG A C 1
ATOM 1574 O O . ARG A 1 193 ? -25.434 -20.571 37.539 1.00 38.16 193 ARG A O 1
ATOM 1581 N N . GLY A 1 194 ? -25.735 -20.465 35.318 1.00 37.31 194 GLY A N 1
ATOM 1582 C CA . GLY A 1 194 ? -27.163 -20.177 35.350 1.00 37.31 194 GLY A CA 1
ATOM 1583 C C . GLY A 1 194 ? -27.635 -19.736 33.976 1.00 37.31 194 GLY A C 1
ATOM 1584 O O . GLY A 1 194 ? -27.495 -18.576 33.624 1.00 37.31 194 GLY A O 1
ATOM 1585 N N . ASN A 1 195 ? -28.150 -20.685 33.193 1.00 35.12 195 ASN A N 1
ATOM 1586 C CA . ASN A 1 195 ? -28.714 -20.502 31.854 1.00 35.12 195 ASN A CA 1
ATOM 1587 C C . ASN A 1 195 ? -29.458 -19.166 31.663 1.00 35.12 195 ASN A C 1
ATOM 1589 O O . ASN A 1 195 ? -30.640 -19.075 31.981 1.00 35.12 195 ASN A O 1
ATOM 1593 N N . ARG A 1 196 ? -28.791 -18.175 31.065 1.00 40.53 196 ARG A N 1
ATOM 1594 C CA . ARG A 1 196 ? -29.370 -17.129 30.210 1.00 40.53 196 ARG A CA 1
ATOM 1595 C C . ARG A 1 196 ? -28.226 -16.473 29.441 1.00 40.53 196 ARG A C 1
ATOM 1597 O O . ARG A 1 196 ? -27.217 -16.092 30.024 1.00 40.53 196 ARG A O 1
ATOM 1604 N N . LYS A 1 197 ? -28.364 -16.377 28.118 1.00 38.94 197 LYS A N 1
ATOM 1605 C CA . LYS A 1 197 ? -27.528 -15.491 27.303 1.00 38.94 197 LYS A CA 1
ATOM 1606 C C . LYS A 1 197 ? -27.895 -14.068 27.711 1.00 38.94 197 LYS A C 1
ATOM 1608 O O . LYS A 1 197 ? -28.870 -13.550 27.190 1.00 38.94 197 LYS A O 1
ATOM 1613 N N . VAL A 1 198 ? -27.174 -13.509 28.677 1.00 45.34 198 VAL A N 1
ATOM 1614 C CA . VAL A 1 198 ? -27.327 -12.106 29.051 1.00 45.34 198 VAL A CA 1
ATOM 1615 C C . VAL A 1 198 ? -26.639 -11.297 27.953 1.00 45.34 198 VAL A C 1
ATOM 1617 O O . VAL A 1 198 ? -25.419 -11.365 27.808 1.00 45.34 198 VAL A O 1
ATOM 1620 N N . GLY A 1 199 ? -27.417 -10.655 27.088 1.00 46.16 199 GLY A N 1
ATOM 1621 C CA . GLY A 1 199 ? -26.898 -9.740 26.078 1.00 46.16 199 GLY A CA 1
ATOM 1622 C C . GLY A 1 199 ? -26.377 -8.463 26.735 1.00 46.16 199 GLY A C 1
ATOM 1623 O O . GLY A 1 199 ? -26.800 -8.120 27.837 1.00 46.16 199 GLY A O 1
ATOM 1624 N N . LEU A 1 200 ? -25.499 -7.727 26.041 1.00 48.72 200 LEU A N 1
ATOM 1625 C CA . LEU A 1 200 ? -24.992 -6.417 26.482 1.00 48.72 200 LEU A CA 1
ATOM 1626 C C . LEU A 1 200 ? -26.121 -5.553 27.066 1.00 48.72 200 LEU A C 1
ATOM 1628 O O . LEU A 1 200 ? -25.971 -5.037 28.163 1.00 48.72 200 LEU A O 1
ATOM 1632 N N . LYS A 1 201 ? -27.288 -5.503 26.411 1.00 48.97 201 LYS A N 1
ATOM 1633 C CA . LYS A 1 201 ? -28.482 -4.762 26.854 1.00 48.97 201 LYS A CA 1
ATOM 1634 C C . LYS A 1 201 ? -28.953 -5.080 28.285 1.00 48.97 201 LYS A C 1
ATOM 1636 O O . LYS A 1 201 ? -29.281 -4.170 29.027 1.00 48.97 201 LYS A O 1
ATOM 1641 N N . GLU A 1 202 ? -28.948 -6.338 28.708 1.00 48.50 202 GLU A N 1
ATOM 1642 C CA . GLU A 1 202 ? -29.394 -6.714 30.062 1.00 48.50 202 GLU A CA 1
ATOM 1643 C C . GLU A 1 202 ? -28.348 -6.346 31.127 1.00 48.50 202 GLU A C 1
ATOM 1645 O O . GLU A 1 202 ? -28.677 -6.116 32.288 1.00 48.50 202 GLU A O 1
ATOM 1650 N N . ALA A 1 203 ? -27.084 -6.231 30.724 1.00 50.59 203 ALA A N 1
ATOM 1651 C CA . ALA A 1 203 ? -26.043 -5.652 31.556 1.00 50.59 203 ALA A CA 1
ATOM 1652 C C . ALA A 1 203 ? -26.092 -4.125 31.636 1.00 50.59 203 ALA A C 1
ATOM 1654 O O . ALA A 1 203 ? -25.753 -3.571 32.680 1.00 50.59 203 ALA A O 1
ATOM 1655 N N . TYR A 1 204 ? -26.515 -3.457 30.557 1.00 56.72 204 TYR A N 1
ATOM 1656 C CA . TYR A 1 204 ? -26.851 -2.032 30.585 1.00 56.72 204 TYR A CA 1
ATOM 1657 C C . TYR A 1 204 ? -27.959 -1.768 31.599 1.00 56.72 204 TYR A C 1
ATOM 1659 O O . TYR A 1 204 ? -27.810 -0.884 32.437 1.00 56.72 204 TYR A O 1
ATOM 1667 N N . ASP A 1 205 ? -29.032 -2.558 31.551 1.00 56.88 205 ASP A N 1
ATOM 1668 C CA . ASP A 1 205 ? -30.176 -2.397 32.448 1.00 56.88 205 ASP A CA 1
ATOM 1669 C C . ASP A 1 205 ? -29.772 -2.641 33.919 1.00 56.88 205 ASP A C 1
ATOM 1671 O O . ASP A 1 205 ? -30.156 -1.876 34.796 1.00 56.88 205 ASP A O 1
ATOM 1675 N N . ALA A 1 206 ? -28.890 -3.612 34.189 1.00 55.03 206 ALA A N 1
ATOM 1676 C CA . ALA A 1 206 ? -28.38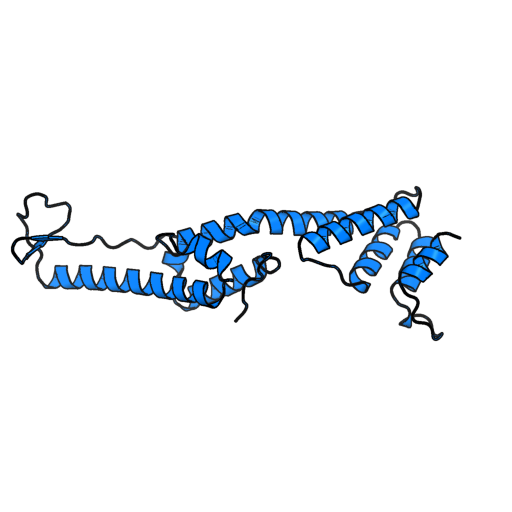1 -3.905 35.537 1.00 55.03 206 ALA A CA 1
ATOM 1677 C C . ALA A 1 206 ? -27.388 -2.872 36.115 1.00 55.03 206 ALA A C 1
ATOM 1679 O O . ALA A 1 206 ? -27.064 -2.941 37.298 1.00 55.03 206 ALA A O 1
ATOM 1680 N N . LEU A 1 207 ? -26.849 -1.965 35.293 1.00 53.62 207 LEU A N 1
ATOM 1681 C CA . LEU A 1 207 ? -25.955 -0.874 35.720 1.00 53.62 207 LEU A CA 1
ATOM 1682 C C . LEU A 1 207 ? -26.696 0.453 35.933 1.00 53.62 207 LEU A C 1
ATOM 1684 O O . LEU A 1 207 ? -26.090 1.439 36.356 1.00 53.62 207 LEU A O 1
ATOM 1688 N N . ILE A 1 208 ? -27.966 0.495 35.543 1.00 49.06 208 ILE A N 1
ATOM 1689 C CA . ILE A 1 208 ? -28.799 1.692 35.489 1.00 49.06 208 ILE A CA 1
ATOM 1690 C C . ILE A 1 208 ? -29.814 1.744 36.647 1.00 49.06 208 ILE A C 1
ATOM 1692 O O . ILE A 1 208 ? -30.250 2.849 36.978 1.00 49.06 208 ILE A O 1
ATOM 1696 N N . ASP A 1 209 ? -30.146 0.597 37.248 1.00 39.97 209 ASP A N 1
ATOM 1697 C CA . ASP A 1 209 ? -30.914 0.458 38.500 1.00 39.97 209 ASP A CA 1
ATOM 1698 C C . ASP A 1 209 ? -29.995 0.419 39.736 1.00 39.97 209 ASP A C 1
ATOM 1700 O O . ASP A 1 209 ? -30.403 0.967 40.788 1.00 39.97 209 ASP A O 1
#

Foldseek 3Di:
DAAQDPLRPCVVVCVVVLVVVLVVVVLVCLQVVVDDQQQDWDDDPNFTHGPVPPVCPDTDDPVRVVVSVVSNVVQVVSQVVSLVSCVVRYDPVLNVVQVPPDGSNSSSVVSCVVCVVLVVVLVVLVVCLLPAADPPPDLVVSVVVNVVSQVVNVVSVNHDDQLRSLVSSLSNHVVPVVLSVLSVCQSDVPVDPDDDNNHNVNSVVVVVD

Organism: NCBI:txid181874

Radius of gyration: 28.59 Å; chains: 1; bounding box: 59×36×83 Å

Sequence (209 aa):
MITLNEDGSNWPVYRAQLQSQLEVRGLNRHLRGTGIVPTEIIRHGGRYYYPSDIGFRQPLMPGQVNYHENRLKTYRANEAKGKNLLSATLPTLIYQRIMRLKTLRDQLEELDKMFASNHRSKMSLKEEMEKLRYDGGLIRSHIWRLEEYRDQLLDLGQGLSDWEFATIFAGSLKGYPDLHAIALKAANPALYRGNRKVGLKEAYDALID